Protein AF-A0A9D7IC04-F1 (afdb_monomer)

Radius of gyration: 24.94 Å; Cα contacts (8 Å, |Δi|>4): 519; chains: 1; bounding box: 66×92×75 Å

Foldseek 3Di:
DDDDDDDDDPPPPPPDPDPPDPAAAPVVVQFDAVDAWEKEKEFAVVVQLVCLLDFDWTWIWIWGQDPVRDTDIFIWTWGFDDNPLSVQFPDGKIKTFGPLVVCVVVRHHSPGIKTKAFLRYDDPCSQVLQVLQQVLQVVVVVVDVLEKRKHWYWYWYHYPPNVDDIDIDIIITIDDLVSSCVVVVWAWDDDAQDDPVQADPCQLVSVLVSLLVQQHPQQDRRGRTQWTWTADPVVRHIHTYGHDCSLGLSSVDPPRDPDVVVVDPDHSPGDRPSDPDPVPDPDQPDDPPDDGDDD

pLDDT: mean 85.99, std 18.11, range [34.41, 98.06]

Sequence (295 aa):
MRSCWRPFVIFLACLGPGPVIGQVSLFDFLYRPDSLLEIALQCDWEAWMAVRRTEQEVDGRFFVPDKNGERLGLKAGISVRGKFRRRVCEFPPIRLEFSKKELRSKGFLPLDNMKLVTHCLDDSLSQERMAREFLIYRMYQSLSPYAFRAQFSKVDYLDNDPSKPVLTQSGILLEDDLVLAQRMGLEQADTLNLGPSDFPEDMVDVHALFQYLIGNTDWSLAMSRNMNLLADKGSGRYILVPYDFDFAGFVNASYAIPNPDFKLKSLGQRVYLGGQPLLNRPGPRCSPKSPCLST

Secondary structure (DSSP, 8-state):
--------------------TT---HHHHH--TTSPEEEEEEE-HHHHHHTTTS---EEEEEEEE-TTSSEEEEEEEEEE--TTHHHH-SB--EEEEE-HHHHHHTT--S--EEEEE--BS-STTHHHHHHHHHHHHHHHHHH-SS---EEEEEEEEEESSTTSPPEEEEEEEE--HHHHHHHHT-EEE---S--GGGS-TTHHHHHHHHHHHHT----BTTTTBTEEEEEETTTTEEEEEE---TTSTTT--TT----GGGT-SSTT-----S-TTTTSSPPP---TTS-----

Structure (mmCIF, N/CA/C/O backbone):
data_AF-A0A9D7IC04-F1
#
_entry.id   AF-A0A9D7IC04-F1
#
loop_
_atom_site.group_PDB
_atom_site.id
_atom_site.type_symbol
_atom_site.label_atom_id
_atom_site.label_alt_id
_atom_site.label_comp_id
_atom_site.label_asym_id
_atom_site.label_entity_id
_atom_site.label_seq_id
_atom_site.pdbx_PDB_ins_code
_atom_site.Cartn_x
_atom_site.Cartn_y
_atom_site.Cartn_z
_atom_site.occupancy
_atom_site.B_iso_or_equiv
_atom_site.auth_seq_id
_atom_site.auth_comp_id
_atom_site.auth_asym_id
_atom_site.auth_atom_id
_atom_site.pdbx_PDB_model_num
ATOM 1 N N . MET A 1 1 ? -36.554 -73.792 -5.934 1.00 45.56 1 MET A N 1
ATOM 2 C CA . MET A 1 1 ? -36.616 -72.476 -5.263 1.00 45.56 1 MET A CA 1
ATOM 3 C C . MET A 1 1 ? -35.243 -72.141 -4.695 1.00 45.56 1 MET A C 1
ATOM 5 O O . MET A 1 1 ? -34.865 -72.700 -3.678 1.00 45.56 1 MET A O 1
ATOM 9 N N . ARG A 1 2 ? -34.454 -71.310 -5.382 1.00 38.25 2 ARG A N 1
ATOM 10 C CA . ARG A 1 2 ? -33.222 -70.715 -4.837 1.00 38.25 2 ARG A CA 1
ATOM 11 C C . ARG A 1 2 ? -33.235 -69.242 -5.235 1.00 38.25 2 ARG A C 1
ATOM 13 O O . ARG A 1 2 ? -33.097 -68.926 -6.411 1.00 38.25 2 ARG A O 1
ATOM 20 N N . SER A 1 3 ? -33.531 -68.374 -4.271 1.00 42.38 3 SER A N 1
ATOM 21 C CA . SER A 1 3 ? -33.606 -66.925 -4.452 1.00 42.38 3 SER A CA 1
ATOM 22 C C . SER A 1 3 ? -32.197 -66.343 -4.525 1.00 42.38 3 SER A C 1
ATOM 24 O O . SER A 1 3 ? -31.416 -66.474 -3.584 1.00 42.38 3 SER A O 1
ATOM 26 N N . CYS A 1 4 ? -31.876 -65.701 -5.645 1.00 43.97 4 CYS A N 1
ATOM 27 C CA . CYS A 1 4 ? -30.633 -64.968 -5.835 1.00 43.97 4 CYS A CA 1
ATOM 28 C C . CYS A 1 4 ? -30.782 -63.580 -5.193 1.00 43.97 4 CYS A C 1
ATOM 30 O O . CYS A 1 4 ? -31.486 -62.723 -5.724 1.00 43.97 4 CYS A O 1
ATOM 32 N N . TRP A 1 5 ? -30.158 -63.365 -4.036 1.00 36.62 5 TRP A N 1
ATOM 33 C CA . TRP A 1 5 ? -30.130 -62.070 -3.355 1.00 36.62 5 TRP A CA 1
ATOM 34 C C . TRP A 1 5 ? -28.934 -61.269 -3.888 1.00 36.62 5 TRP A C 1
ATOM 36 O O . TRP A 1 5 ? -27.786 -61.675 -3.715 1.00 36.62 5 TRP A O 1
ATOM 46 N N . ARG A 1 6 ? -29.189 -60.166 -4.601 1.00 42.16 6 ARG A N 1
ATOM 47 C CA . ARG A 1 6 ? -28.154 -59.196 -4.993 1.00 42.16 6 ARG A CA 1
ATOM 48 C C . ARG A 1 6 ? -28.083 -58.109 -3.915 1.00 42.16 6 ARG A C 1
ATOM 50 O O . ARG A 1 6 ? -29.119 -57.501 -3.648 1.00 42.16 6 ARG A O 1
ATOM 57 N N . PRO A 1 7 ? -26.916 -57.830 -3.312 1.00 45.62 7 PRO A N 1
ATOM 58 C CA . PRO A 1 7 ? -26.796 -56.725 -2.375 1.00 45.62 7 PRO A CA 1
ATOM 59 C C . PRO A 1 7 ? -26.839 -55.399 -3.145 1.00 45.62 7 PRO A C 1
ATOM 61 O O . PRO A 1 7 ? -26.094 -55.192 -4.103 1.00 45.62 7 PRO A O 1
ATOM 64 N N . PHE A 1 8 ? -27.738 -54.508 -2.731 1.00 41.69 8 PHE A N 1
ATOM 65 C CA . PHE A 1 8 ? -27.776 -53.117 -3.173 1.00 41.69 8 PHE A CA 1
ATOM 66 C C . PHE A 1 8 ? -26.622 -52.374 -2.489 1.00 41.69 8 PHE A C 1
ATOM 68 O O . PHE A 1 8 ? -26.662 -52.127 -1.285 1.00 41.69 8 PHE A O 1
ATOM 75 N N . VAL A 1 9 ? -25.575 -52.039 -3.241 1.00 45.03 9 VAL A N 1
ATOM 76 C CA . VAL A 1 9 ? -24.527 -51.126 -2.772 1.00 45.03 9 VAL A CA 1
ATOM 77 C C . VAL A 1 9 ? -25.070 -49.707 -2.916 1.00 45.03 9 VAL A C 1
ATOM 79 O O . VAL A 1 9 ? -25.182 -49.188 -4.025 1.00 45.03 9 VAL A O 1
ATOM 82 N N . ILE A 1 10 ? -25.450 -49.088 -1.798 1.00 44.19 10 ILE A N 1
ATOM 83 C CA . ILE A 1 10 ? -25.781 -47.662 -1.750 1.00 44.19 10 ILE A CA 1
ATOM 84 C C . ILE A 1 10 ? -24.459 -46.898 -1.847 1.00 44.19 10 ILE A C 1
ATOM 86 O O . ILE A 1 10 ? -23.702 -46.819 -0.881 1.00 44.19 10 ILE A O 1
ATOM 90 N N . PHE A 1 11 ? -24.168 -46.346 -3.025 1.00 38.22 11 PHE A N 1
ATOM 91 C CA . PHE A 1 11 ? -23.140 -45.320 -3.170 1.00 38.22 11 PHE A CA 1
ATOM 92 C C . PHE A 1 11 ? -23.653 -44.046 -2.495 1.00 38.22 11 PHE A C 1
ATOM 94 O O . PHE A 1 11 ? -24.463 -43.311 -3.059 1.00 38.22 11 PHE A O 1
ATOM 101 N N . LEU A 1 12 ? -23.195 -43.792 -1.269 1.00 39.81 12 LEU A N 1
ATOM 102 C CA . LEU A 1 12 ? -23.301 -42.473 -0.663 1.00 39.81 12 LEU A CA 1
ATOM 103 C C . LEU A 1 12 ? -22.374 -41.551 -1.467 1.00 39.81 12 LEU A C 1
ATOM 105 O O . LEU A 1 12 ? -21.157 -41.556 -1.283 1.00 39.81 12 LEU A O 1
ATOM 109 N N . ALA A 1 13 ? -22.933 -40.815 -2.425 1.00 41.03 13 ALA A N 1
ATOM 110 C CA . ALA A 1 13 ? -22.207 -39.754 -3.100 1.00 41.03 13 ALA A CA 1
ATOM 111 C C . ALA A 1 13 ? -21.901 -38.673 -2.056 1.00 41.03 13 ALA A C 1
ATOM 113 O O . ALA A 1 13 ? -22.771 -37.886 -1.686 1.00 41.03 13 ALA A O 1
ATOM 114 N N . CYS A 1 14 ? -20.667 -38.657 -1.550 1.00 37.75 14 CYS A N 1
ATOM 115 C CA . CYS A 1 14 ? -20.129 -37.505 -0.846 1.00 37.75 14 CYS A CA 1
ATOM 116 C C . CYS A 1 14 ? -20.141 -36.329 -1.827 1.00 37.75 14 CYS A C 1
ATOM 118 O O . CYS A 1 14 ? -19.225 -36.176 -2.635 1.00 37.75 14 CYS A O 1
ATOM 120 N N . LEU A 1 15 ? -21.195 -35.514 -1.771 1.00 45.00 15 LEU A N 1
ATOM 121 C CA . LEU A 1 15 ? -21.209 -34.169 -2.329 1.00 45.00 15 LEU A CA 1
ATOM 122 C C . LEU A 1 15 ? -20.178 -33.354 -1.541 1.00 45.00 15 LEU A C 1
ATOM 124 O O . LEU A 1 15 ? -20.501 -32.680 -0.565 1.00 45.00 15 LEU A O 1
ATOM 128 N N . GLY A 1 16 ? -18.907 -33.476 -1.923 1.00 44.06 16 GLY A N 1
ATOM 129 C CA . GLY A 1 16 ? -17.903 -32.491 -1.549 1.00 44.06 16 GLY A CA 1
ATOM 130 C C . GLY A 1 16 ? -18.365 -31.121 -2.054 1.00 44.06 16 GLY A C 1
ATOM 131 O O . GLY A 1 16 ? -19.039 -31.062 -3.088 1.00 44.06 16 GLY A O 1
ATOM 132 N N . PRO A 1 17 ? -18.058 -30.020 -1.347 1.00 48.94 17 PRO A N 1
ATOM 133 C CA . PRO A 1 17 ? -18.383 -28.695 -1.844 1.00 48.94 17 PRO A CA 1
ATOM 134 C C . PRO A 1 17 ? -17.706 -28.540 -3.205 1.00 48.94 17 PRO A C 1
ATOM 136 O O . PRO A 1 17 ? -16.479 -28.544 -3.305 1.00 48.94 17 PRO A O 1
ATOM 139 N N . GLY A 1 18 ? -18.519 -28.484 -4.261 1.00 39.78 18 GLY A N 1
ATOM 140 C CA . GLY A 1 18 ? -18.035 -28.169 -5.594 1.00 39.78 18 GLY A CA 1
ATOM 1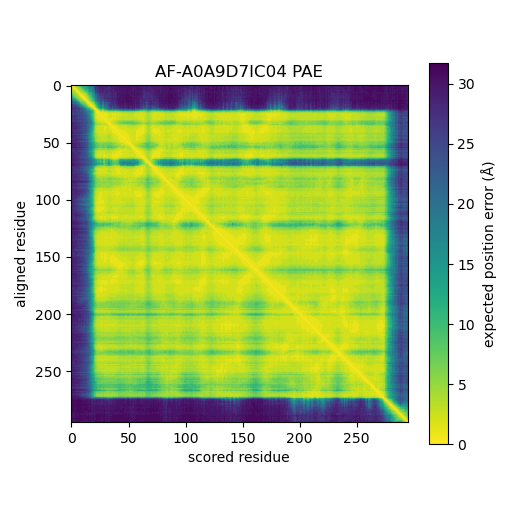41 C C . GLY A 1 18 ? -17.339 -26.804 -5.584 1.00 39.78 18 GLY A C 1
ATOM 142 O O . GLY A 1 18 ? -17.578 -25.993 -4.683 1.00 39.78 18 GLY A O 1
ATOM 143 N N . PRO A 1 19 ? -16.472 -26.524 -6.565 1.00 34.41 19 PRO A N 1
ATOM 144 C CA . PRO A 1 19 ? -15.864 -25.209 -6.690 1.00 34.41 19 PRO A CA 1
ATOM 145 C C . PRO A 1 19 ? -16.976 -24.162 -6.841 1.00 34.41 19 PRO A C 1
ATOM 147 O O . PRO A 1 19 ? -17.775 -24.219 -7.776 1.00 34.41 19 PRO A O 1
ATOM 150 N N . VAL A 1 20 ? -17.053 -23.225 -5.894 1.00 44.31 20 VAL A N 1
ATOM 151 C CA . VAL A 1 20 ? -17.995 -22.105 -5.953 1.00 44.31 20 VAL A CA 1
ATOM 152 C C . VAL A 1 20 ? -17.501 -21.149 -7.034 1.00 44.31 20 VAL A C 1
ATOM 154 O O . VAL A 1 20 ? -16.596 -20.346 -6.816 1.00 44.31 20 VAL A O 1
ATOM 157 N N . ILE A 1 21 ? -18.087 -21.253 -8.222 1.00 43.97 21 ILE A N 1
ATOM 158 C CA . ILE A 1 21 ? -17.976 -20.231 -9.262 1.00 43.97 21 ILE A CA 1
ATOM 159 C C . ILE A 1 21 ? -18.572 -18.936 -8.681 1.00 43.97 21 ILE A C 1
ATOM 161 O O . ILE A 1 21 ? -19.746 -18.914 -8.318 1.00 43.97 21 ILE A O 1
ATOM 165 N N . GLY A 1 22 ? -17.766 -17.873 -8.558 1.00 62.31 22 GLY A N 1
ATOM 166 C CA . GLY A 1 22 ? -18.231 -16.533 -8.162 1.00 62.31 22 GLY A CA 1
ATOM 167 C C . GLY A 1 22 ? -17.919 -16.071 -6.731 1.00 62.31 22 GLY A C 1
ATOM 168 O O . GLY A 1 22 ? -18.455 -15.050 -6.307 1.00 62.31 22 GLY A O 1
ATOM 169 N N . GLN A 1 23 ? -17.070 -16.774 -5.974 1.00 80.94 23 GLN A N 1
ATOM 170 C CA . GLN A 1 23 ? -16.639 -16.300 -4.654 1.00 80.94 23 GLN A CA 1
ATOM 171 C C . GLN A 1 23 ? -15.547 -15.224 -4.778 1.00 80.94 23 GLN A C 1
ATOM 173 O O . GLN A 1 23 ? -14.535 -15.444 -5.438 1.00 80.94 23 GLN A O 1
ATOM 178 N N . VAL A 1 24 ? -15.741 -14.077 -4.125 1.00 92.88 24 VAL A N 1
ATOM 179 C CA . VAL A 1 24 ? -14.821 -12.928 -4.173 1.00 92.88 24 VAL A CA 1
ATOM 180 C C . VAL A 1 24 ? -14.021 -12.789 -2.872 1.00 92.88 24 VAL A C 1
ATOM 182 O O . VAL A 1 24 ? -14.417 -13.317 -1.827 1.00 92.88 24 VAL A O 1
ATOM 185 N N . SER A 1 25 ? -12.878 -12.103 -2.907 1.00 95.56 25 SER A N 1
ATOM 186 C CA . SER A 1 25 ? -12.137 -11.747 -1.691 1.00 95.56 25 SER A CA 1
ATOM 187 C C . SER A 1 25 ? -12.846 -10.635 -0.905 1.00 95.56 25 SER A C 1
ATOM 189 O O . SER A 1 25 ? -13.721 -9.941 -1.425 1.00 95.56 25 SER A O 1
ATOM 191 N N . LEU A 1 26 ? -12.455 -10.427 0.357 1.00 95.31 26 LEU A N 1
ATOM 192 C CA . LEU A 1 26 ? -12.930 -9.270 1.124 1.00 95.31 26 LEU A CA 1
ATOM 193 C C . LEU A 1 26 ? -12.541 -7.949 0.437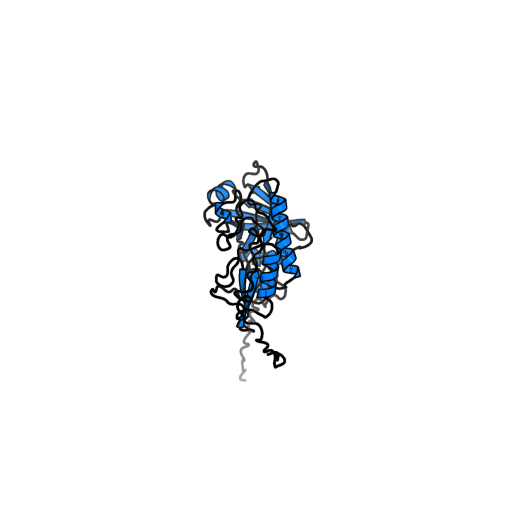 1.00 95.31 26 LEU A C 1
ATOM 195 O O . LEU A 1 26 ? -13.342 -7.022 0.399 1.00 95.31 26 LEU A O 1
ATOM 199 N N . PHE A 1 27 ? -11.345 -7.873 -0.151 1.00 95.94 27 PHE A N 1
ATOM 200 C CA . PHE A 1 27 ? -10.910 -6.679 -0.872 1.00 95.94 27 PHE A CA 1
ATOM 201 C C . PHE A 1 27 ? -11.790 -6.401 -2.101 1.00 95.94 27 PHE A C 1
ATOM 203 O O . PHE A 1 27 ? -12.196 -5.262 -2.311 1.00 95.94 27 PHE A O 1
ATOM 210 N N . ASP A 1 28 ? -12.149 -7.430 -2.876 1.00 95.00 28 ASP A N 1
ATOM 211 C CA . ASP A 1 28 ? -13.057 -7.289 -4.028 1.00 95.00 28 ASP A CA 1
ATOM 212 C C . ASP A 1 28 ? -14.411 -6.695 -3.635 1.00 95.00 28 ASP A C 1
ATOM 214 O O . ASP A 1 28 ? -14.958 -5.870 -4.358 1.00 95.00 28 ASP A O 1
ATOM 218 N N . PHE A 1 29 ? -14.940 -7.096 -2.478 1.00 93.19 29 PHE A N 1
ATOM 219 C CA . PHE A 1 29 ? -16.194 -6.568 -1.943 1.00 93.19 29 PHE A CA 1
ATOM 220 C C . PHE A 1 29 ? -16.100 -5.081 -1.554 1.00 93.19 29 PHE A C 1
ATOM 222 O O . PHE A 1 29 ? -17.086 -4.345 -1.640 1.00 93.19 29 PHE A O 1
ATOM 229 N N . LEU A 1 30 ? -14.919 -4.632 -1.124 1.00 94.06 30 LEU A N 1
ATOM 230 C CA . LEU A 1 30 ? -14.672 -3.263 -0.664 1.00 94.06 30 LEU A CA 1
ATOM 231 C C . LEU A 1 30 ? -14.217 -2.315 -1.774 1.00 94.06 30 LEU A C 1
ATOM 233 O O . LEU A 1 30 ? -14.339 -1.101 -1.618 1.00 94.06 30 LEU A O 1
ATOM 237 N N . TYR A 1 31 ? -13.693 -2.845 -2.876 1.00 95.12 31 TYR A N 1
ATOM 238 C CA . TYR A 1 31 ? -13.136 -2.047 -3.958 1.00 95.12 31 TYR A CA 1
ATOM 239 C C . TYR A 1 31 ? -14.235 -1.315 -4.741 1.00 95.12 31 TYR A C 1
ATOM 241 O O . TYR A 1 31 ? -15.026 -1.911 -5.470 1.00 95.12 31 TYR A O 1
ATOM 249 N N . ARG A 1 32 ? -14.266 0.009 -4.587 1.00 91.81 32 ARG A N 1
ATOM 250 C CA . ARG A 1 32 ? -15.215 0.956 -5.181 1.00 91.81 32 ARG A CA 1
ATOM 251 C C . ARG A 1 32 ? -14.444 2.184 -5.695 1.00 91.81 32 ARG A C 1
ATOM 253 O O . ARG A 1 32 ? -14.448 3.233 -5.044 1.00 91.81 32 ARG A O 1
ATOM 260 N N . PRO A 1 33 ? -13.772 2.066 -6.853 1.00 88.62 33 PRO A N 1
ATOM 261 C CA . PRO A 1 33 ? -12.728 2.996 -7.293 1.00 88.62 33 PRO A CA 1
ATOM 262 C C . PRO A 1 33 ? -13.164 4.456 -7.468 1.00 88.62 33 PRO A C 1
ATOM 264 O O . PRO A 1 33 ? -12.314 5.344 -7.430 1.00 88.62 33 PRO A O 1
ATOM 267 N N . ASP A 1 34 ? -14.463 4.693 -7.650 1.00 90.12 34 ASP A N 1
ATOM 268 C CA . ASP A 1 34 ? -15.039 6.016 -7.913 1.00 90.12 34 ASP A CA 1
ATOM 269 C C . ASP A 1 34 ? -15.767 6.601 -6.688 1.00 90.12 34 ASP A C 1
ATOM 271 O O . ASP A 1 34 ? -16.495 7.586 -6.796 1.00 90.12 34 ASP A O 1
ATOM 275 N N . SER A 1 35 ? -15.589 6.000 -5.507 1.00 91.88 35 SER A N 1
ATOM 276 C CA . SER A 1 35 ? -16.213 6.456 -4.262 1.00 91.88 35 SER A CA 1
ATOM 277 C C . SER A 1 35 ? -15.240 6.422 -3.089 1.00 91.88 35 SER A C 1
ATOM 279 O O . SER A 1 35 ? -14.333 5.592 -3.047 1.00 91.88 35 SER A O 1
ATOM 281 N N . LEU A 1 36 ? -15.456 7.304 -2.115 1.00 93.56 36 LEU A N 1
ATOM 282 C CA . LEU A 1 36 ? -14.763 7.249 -0.833 1.00 93.56 36 LEU A CA 1
ATOM 283 C C . LEU A 1 36 ? -15.288 6.057 -0.026 1.00 93.56 36 LEU A C 1
ATOM 285 O O . LEU A 1 36 ? -16.490 5.956 0.218 1.00 93.56 36 LEU A O 1
ATOM 289 N N . LEU A 1 37 ? -14.391 5.172 0.409 1.00 94.94 37 LEU A N 1
ATOM 290 C CA . LEU A 1 37 ? -14.749 4.090 1.320 1.00 94.94 37 LEU A CA 1
ATOM 291 C C . LEU A 1 37 ? -14.595 4.568 2.768 1.00 94.94 37 LEU A C 1
ATOM 293 O O . LEU A 1 37 ? -13.506 4.952 3.184 1.00 94.94 37 LEU A O 1
ATOM 297 N N . GLU A 1 38 ? -15.665 4.529 3.552 1.00 95.31 38 GLU A N 1
ATOM 298 C CA . GLU A 1 38 ? -15.593 4.807 4.989 1.00 95.31 38 GLU A CA 1
ATOM 299 C C . GLU A 1 38 ? -15.369 3.501 5.752 1.00 95.31 38 GLU A C 1
ATOM 301 O O . GLU A 1 38 ? -16.165 2.573 5.640 1.00 95.31 38 GLU A O 1
ATOM 306 N N . ILE A 1 39 ? -14.283 3.412 6.516 1.00 96.50 39 ILE A N 1
ATOM 307 C CA . ILE A 1 39 ? -13.939 2.244 7.336 1.00 96.50 39 ILE A CA 1
ATOM 308 C C . ILE A 1 39 ? -13.614 2.674 8.762 1.00 96.50 39 ILE A C 1
ATOM 310 O O . ILE A 1 39 ? -13.224 3.817 8.999 1.00 96.50 39 ILE A O 1
ATOM 314 N N . ALA A 1 40 ? -13.724 1.746 9.710 1.00 97.25 40 ALA A N 1
ATOM 315 C CA . ALA A 1 40 ? -13.235 1.969 11.065 1.00 97.25 40 ALA A CA 1
ATOM 316 C C . ALA A 1 40 ? -12.352 0.817 11.547 1.00 97.25 40 ALA A C 1
ATOM 318 O O . ALA A 1 40 ? -12.623 -0.353 11.265 1.00 97.25 40 ALA A O 1
ATOM 319 N N . LEU A 1 41 ? -11.310 1.158 12.298 1.00 97.94 41 LEU A N 1
ATOM 320 C CA . LEU A 1 41 ? -10.436 0.225 12.996 1.00 97.94 41 LEU A CA 1
ATOM 321 C C . LEU A 1 41 ? -10.551 0.478 14.491 1.00 97.94 41 LEU A C 1
ATOM 323 O O . LEU A 1 41 ? -10.397 1.612 14.933 1.00 97.94 41 LEU A O 1
ATOM 327 N N . GLN A 1 42 ? -10.817 -0.573 15.257 1.00 98.00 42 GLN A N 1
ATOM 328 C CA . GLN A 1 42 ? -10.876 -0.508 16.710 1.00 98.00 42 GLN A CA 1
ATOM 329 C C . GLN A 1 42 ? -9.808 -1.397 17.335 1.00 98.00 42 GLN A C 1
ATOM 331 O O . GLN A 1 42 ? -9.801 -2.597 17.064 1.00 98.00 42 GLN A O 1
ATOM 336 N N . CYS A 1 43 ? -8.951 -0.832 18.183 1.00 97.69 43 CYS A N 1
ATOM 337 C CA . CYS A 1 43 ? -8.021 -1.580 19.029 1.00 97.69 43 CYS A CA 1
ATOM 338 C C . CYS A 1 43 ? -7.514 -0.720 20.196 1.00 97.69 43 CYS A C 1
ATOM 340 O O . CYS A 1 43 ? -7.946 0.416 20.390 1.00 97.69 43 CYS A O 1
ATOM 342 N N . ASP A 1 44 ? -6.591 -1.274 20.981 1.00 96.94 44 ASP A N 1
ATOM 343 C CA . ASP A 1 44 ? -5.787 -0.499 21.921 1.00 96.94 44 ASP A CA 1
ATOM 344 C C . ASP A 1 44 ? -4.668 0.223 21.148 1.00 96.94 44 ASP A C 1
ATOM 346 O O . ASP A 1 44 ? -3.620 -0.355 20.836 1.00 96.94 44 ASP A O 1
ATOM 350 N N . TRP A 1 45 ? -4.910 1.489 20.791 1.00 95.75 45 TRP A N 1
ATOM 351 C CA . TRP A 1 45 ? -3.965 2.283 20.000 1.00 95.75 45 TRP A CA 1
ATOM 352 C C . TRP A 1 45 ? -2.702 2.641 20.776 1.00 95.75 45 TRP A C 1
ATOM 354 O O . TRP A 1 45 ? -1.654 2.849 20.165 1.00 95.75 45 TRP A O 1
ATOM 364 N N . GLU A 1 46 ? -2.766 2.682 22.107 1.00 94.94 46 GLU A N 1
ATOM 365 C CA . GLU A 1 46 ? -1.595 2.913 22.948 1.00 94.94 46 GLU A CA 1
ATOM 366 C C . GLU A 1 46 ? -0.663 1.699 22.906 1.00 94.94 46 GLU A C 1
ATOM 368 O O . GLU A 1 46 ? 0.533 1.847 22.636 1.00 94.94 46 GLU A O 1
ATOM 373 N N . ALA A 1 47 ? -1.217 0.491 23.054 1.00 94.88 47 ALA A N 1
ATOM 374 C CA . ALA A 1 47 ? -0.470 -0.752 22.895 1.00 94.88 47 ALA A CA 1
ATOM 375 C C . ALA A 1 47 ? 0.103 -0.899 21.476 1.00 94.88 47 ALA A C 1
ATOM 377 O O . ALA A 1 47 ? 1.280 -1.233 21.316 1.00 94.88 47 ALA A O 1
ATOM 378 N N . TRP A 1 48 ? -0.688 -0.591 20.442 1.00 95.06 48 TRP A N 1
ATOM 379 C CA . TRP A 1 48 ? -0.228 -0.640 19.051 1.00 95.06 48 TRP A CA 1
ATOM 380 C C . TRP A 1 48 ? 0.918 0.350 18.789 1.00 95.06 48 TRP A C 1
ATOM 382 O O . TRP A 1 48 ? 1.940 0.000 18.191 1.00 95.06 48 TRP A O 1
ATOM 392 N N . MET A 1 49 ? 0.814 1.571 19.321 1.00 92.75 49 MET A N 1
ATOM 393 C CA . MET A 1 49 ? 1.878 2.571 19.231 1.00 92.75 49 MET A CA 1
ATOM 394 C C . MET A 1 49 ? 3.130 2.188 20.028 1.00 92.75 49 MET A C 1
ATOM 396 O O . MET A 1 49 ? 4.246 2.507 19.603 1.00 92.75 49 MET A O 1
ATOM 400 N N . ALA A 1 50 ? 2.988 1.473 21.145 1.00 93.69 50 ALA A N 1
ATOM 401 C CA . ALA A 1 50 ? 4.123 0.967 21.915 1.00 93.69 50 ALA A CA 1
ATOM 402 C C . ALA A 1 50 ? 4.939 -0.068 21.119 1.00 93.69 50 ALA A C 1
ATOM 404 O O . ALA A 1 50 ? 6.172 -0.072 21.184 1.00 93.69 50 ALA A O 1
ATOM 405 N N . VAL A 1 51 ? 4.274 -0.884 20.294 1.00 91.06 51 VAL A N 1
ATOM 406 C CA . VAL A 1 51 ? 4.917 -1.887 19.428 1.00 91.06 51 VAL A CA 1
ATOM 407 C C . VAL A 1 51 ? 5.237 -1.366 18.028 1.00 91.06 51 VAL A C 1
ATOM 409 O O . VAL A 1 51 ? 5.673 -2.126 17.166 1.00 91.06 51 VAL A O 1
ATOM 412 N N . ARG A 1 52 ? 5.132 -0.051 17.793 1.00 89.19 52 ARG A N 1
ATOM 413 C CA . ARG A 1 52 ? 5.268 0.549 16.456 1.00 89.19 52 ARG A CA 1
ATOM 414 C C . ARG A 1 52 ? 6.589 0.295 15.738 1.00 89.19 52 ARG A C 1
ATOM 416 O O . ARG A 1 52 ? 6.722 0.708 14.603 1.00 89.19 52 ARG A O 1
ATOM 423 N N . ARG A 1 53 ? 7.603 -0.289 16.386 1.00 87.38 53 ARG A N 1
ATOM 424 C CA . ARG A 1 53 ? 8.911 -0.628 15.789 1.00 87.38 53 ARG A CA 1
ATOM 425 C C . ARG A 1 53 ? 9.134 -2.126 15.591 1.00 87.38 53 ARG A C 1
ATOM 427 O O . ARG A 1 53 ? 10.187 -2.507 15.078 1.00 87.38 53 ARG A O 1
ATOM 434 N N . THR A 1 54 ? 8.164 -2.952 15.960 1.00 87.19 54 THR A N 1
ATOM 435 C CA . THR A 1 54 ? 8.190 -4.405 15.794 1.00 87.19 54 THR A CA 1
ATOM 436 C C . THR A 1 54 ? 7.155 -4.824 14.744 1.00 87.19 54 THR A C 1
ATOM 438 O O . THR A 1 54 ? 6.624 -3.983 14.017 1.00 87.19 54 THR 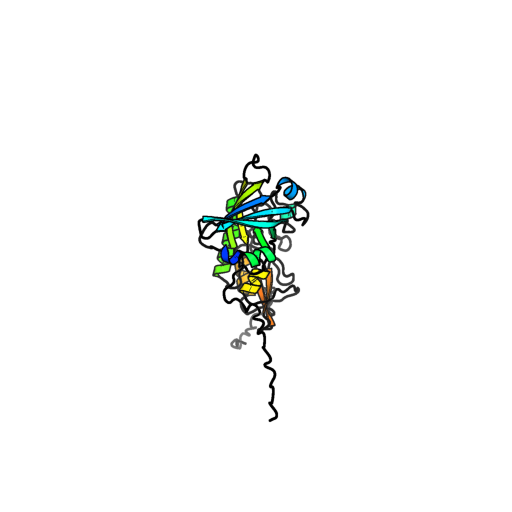A O 1
ATOM 441 N N . GLU A 1 55 ? 6.943 -6.128 14.587 1.00 83.19 55 GLU A N 1
ATOM 442 C CA . GLU A 1 55 ? 5.861 -6.709 13.770 1.00 83.19 55 GLU A CA 1
ATOM 443 C C . GLU A 1 55 ? 4.823 -7.380 14.676 1.00 83.19 55 GLU A C 1
ATOM 445 O O . GLU A 1 55 ? 4.125 -8.299 14.265 1.00 83.19 55 GLU A O 1
ATOM 450 N N . GLN A 1 56 ? 4.768 -6.962 15.944 1.00 91.56 56 GLN A N 1
ATOM 451 C CA . GLN A 1 56 ? 3.825 -7.522 16.893 1.00 91.56 56 GLN A CA 1
ATOM 452 C C . GLN A 1 56 ? 2.405 -7.100 16.519 1.00 91.56 56 GLN A C 1
ATOM 454 O O . GLN A 1 56 ? 2.132 -5.930 16.248 1.00 91.56 56 GLN A O 1
ATOM 459 N N . GLU A 1 57 ? 1.522 -8.087 16.515 1.00 94.50 57 GLU A N 1
ATOM 460 C CA . GLU A 1 57 ? 0.103 -7.927 16.248 1.00 94.50 57 GLU A CA 1
ATOM 461 C C . GLU A 1 57 ? -0.633 -7.480 17.518 1.00 94.50 57 GLU A C 1
ATOM 463 O O . GLU A 1 57 ? -0.323 -7.932 18.626 1.00 94.50 57 GLU A O 1
ATOM 468 N N . VAL A 1 58 ? -1.611 -6.593 17.346 1.00 96.88 58 VAL A N 1
ATOM 469 C CA . VAL A 1 58 ? -2.598 -6.230 18.367 1.00 96.88 58 VAL A CA 1
ATOM 470 C C . VAL A 1 58 ? -3.976 -6.648 17.870 1.00 96.88 58 VAL A C 1
ATOM 472 O O . VAL A 1 58 ? -4.357 -6.324 16.745 1.00 96.88 58 VAL A O 1
ATOM 475 N N . ASP A 1 59 ? -4.729 -7.348 18.717 1.00 97.62 59 ASP A N 1
ATOM 476 C CA . ASP A 1 59 ? -6.102 -7.739 18.411 1.00 97.62 59 ASP A CA 1
ATOM 477 C C . ASP A 1 59 ? -7.010 -6.511 18.281 1.00 97.62 59 ASP A C 1
ATOM 479 O O . ASP A 1 59 ? -7.012 -5.602 19.118 1.00 97.62 59 ASP A O 1
ATOM 483 N N . GLY A 1 60 ? -7.848 -6.520 17.251 1.00 97.38 60 GLY A N 1
ATOM 484 C CA . GLY A 1 60 ? -8.784 -5.448 16.979 1.00 97.38 60 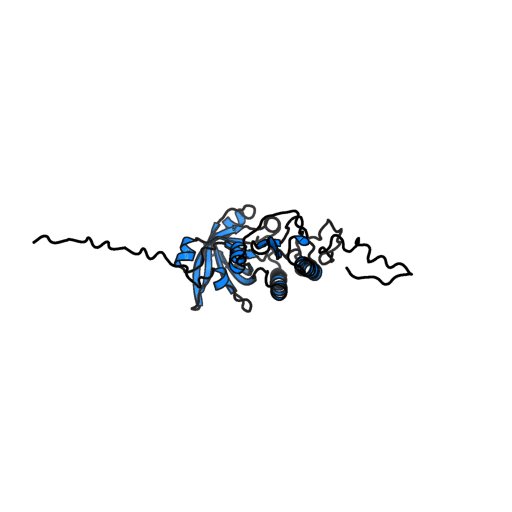GLY A CA 1
ATOM 485 C C . GLY A 1 60 ? -10.001 -5.883 16.177 1.00 97.38 60 GLY A C 1
ATOM 486 O O . GLY A 1 60 ? -10.296 -7.067 15.962 1.00 97.38 60 GLY A O 1
ATOM 487 N N . ARG A 1 61 ? -10.762 -4.881 15.746 1.00 97.50 61 ARG A N 1
ATOM 488 C CA . ARG A 1 61 ? -11.943 -5.047 14.904 1.00 97.50 61 ARG A CA 1
ATOM 489 C C . ARG A 1 61 ? -11.873 -4.108 13.719 1.00 97.50 61 ARG A C 1
ATOM 491 O O . ARG A 1 61 ? -11.585 -2.925 13.865 1.00 97.50 61 ARG A O 1
ATOM 498 N N . PHE A 1 62 ? -12.198 -4.643 12.555 1.00 97.56 62 PHE A N 1
ATOM 499 C CA . PHE A 1 62 ? -12.327 -3.891 11.321 1.00 97.56 62 PHE A CA 1
ATOM 500 C C . PHE A 1 62 ? -13.800 -3.798 10.944 1.00 97.56 62 PHE A C 1
ATOM 502 O O . PHE A 1 62 ? -14.499 -4.813 10.888 1.00 97.56 62 PHE A O 1
ATOM 509 N N . PHE A 1 63 ? -14.271 -2.580 10.708 1.00 95.94 63 PHE A N 1
ATOM 510 C CA . PHE A 1 63 ? -15.650 -2.293 10.349 1.00 95.94 63 PHE A CA 1
ATOM 511 C C . PHE A 1 63 ? -15.715 -1.689 8.956 1.00 95.94 63 PHE A C 1
ATOM 513 O O . PHE A 1 63 ? -15.011 -0.725 8.650 1.00 95.94 63 PHE A O 1
ATOM 520 N N . VAL A 1 64 ? -16.606 -2.238 8.140 1.00 93.25 64 VAL A N 1
ATOM 521 C CA . VAL A 1 64 ? -16.847 -1.799 6.764 1.00 93.25 64 VAL A CA 1
ATOM 522 C C . VAL A 1 64 ? -18.340 -1.650 6.506 1.00 93.25 64 VAL A C 1
ATOM 524 O O . VAL A 1 64 ? -19.130 -2.333 7.164 1.00 93.25 64 VAL A O 1
ATOM 527 N N . PRO A 1 65 ? -18.754 -0.794 5.560 1.00 85.56 65 PRO A N 1
ATOM 528 C CA . PRO A 1 65 ? -20.144 -0.711 5.154 1.00 85.56 65 PRO A CA 1
ATOM 529 C C . PRO A 1 65 ? -20.572 -2.049 4.554 1.00 85.56 65 PRO A C 1
ATOM 531 O O . PRO A 1 65 ? -19.918 -2.592 3.659 1.00 85.56 65 PRO A O 1
ATOM 534 N N . ASP A 1 66 ? -21.680 -2.584 5.045 1.00 74.94 66 ASP A N 1
ATOM 535 C CA . ASP A 1 66 ? -22.355 -3.700 4.416 1.00 74.94 66 ASP A CA 1
ATOM 536 C C . ASP A 1 66 ? -23.244 -3.212 3.254 1.00 74.94 66 ASP A C 1
ATOM 538 O O . ASP A 1 66 ? -23.330 -2.023 2.934 1.00 74.94 66 ASP A O 1
ATOM 542 N N . LYS A 1 67 ? -23.895 -4.154 2.572 1.00 67.56 67 LYS A N 1
ATOM 543 C CA . LYS A 1 67 ? -24.789 -3.879 1.435 1.00 67.56 67 LYS A CA 1
ATOM 544 C C . LYS A 1 67 ? -26.069 -3.108 1.806 1.00 67.56 67 LYS A C 1
ATOM 546 O O . LYS A 1 67 ? -26.725 -2.592 0.908 1.00 67.56 67 LYS A O 1
ATOM 551 N N . ASN A 1 68 ? -26.414 -3.044 3.090 1.00 67.69 68 ASN A N 1
ATOM 552 C CA . ASN A 1 68 ? -27.611 -2.397 3.625 1.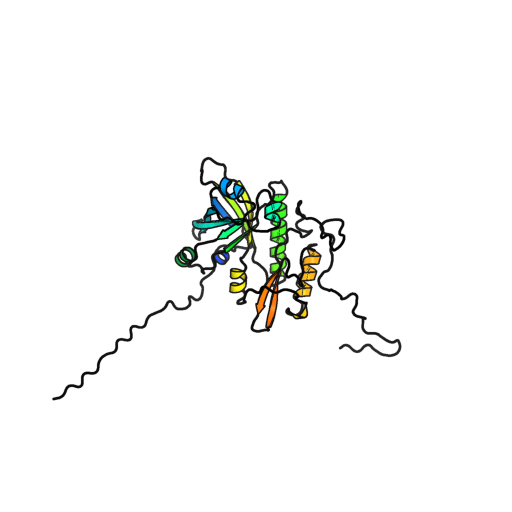00 67.69 68 ASN A CA 1
ATOM 553 C C . ASN A 1 68 ? -27.297 -1.049 4.306 1.00 67.69 68 ASN A C 1
ATOM 555 O O . ASN A 1 68 ? -28.218 -0.371 4.754 1.00 67.69 68 ASN A O 1
ATOM 559 N N . GLY A 1 69 ? -26.021 -0.652 4.379 1.00 62.25 69 GLY A N 1
ATOM 560 C CA . GLY A 1 69 ? -25.571 0.555 5.076 1.00 62.25 69 GLY A CA 1
ATOM 561 C C . GLY A 1 69 ? -25.286 0.357 6.571 1.00 62.25 69 GLY A C 1
ATOM 562 O O . GLY A 1 69 ? -24.953 1.326 7.251 1.00 62.25 69 GLY A O 1
ATOM 563 N N . GLU A 1 70 ? -25.371 -0.871 7.088 1.00 73.75 70 GLU A N 1
ATOM 564 C CA . GLU A 1 70 ? -24.900 -1.223 8.432 1.00 73.75 70 GLU A CA 1
ATOM 565 C C . GLU A 1 70 ? -23.383 -1.490 8.436 1.00 73.75 70 GLU A C 1
ATOM 567 O O . GLU A 1 70 ? -22.731 -1.546 7.393 1.00 73.75 70 GLU A O 1
ATOM 572 N N . ARG A 1 71 ? -22.776 -1.647 9.621 1.00 84.88 71 ARG A N 1
ATOM 573 C CA . ARG A 1 71 ? -21.337 -1.939 9.757 1.00 84.88 71 ARG A CA 1
ATOM 574 C C . ARG A 1 71 ? -21.095 -3.445 9.889 1.00 84.88 71 ARG A C 1
ATOM 576 O O . ARG A 1 71 ? -21.335 -4.030 10.945 1.00 84.88 71 ARG A O 1
ATOM 583 N N . LEU A 1 72 ? -20.525 -4.067 8.858 1.00 89.69 72 LEU A N 1
ATOM 584 C CA . LEU A 1 72 ? -19.961 -5.413 8.950 1.00 89.69 72 LEU A CA 1
ATOM 585 C C . LEU A 1 72 ? -18.683 -5.366 9.795 1.00 89.69 72 LEU A C 1
ATOM 587 O O . LEU A 1 72 ? -17.668 -4.826 9.364 1.00 89.69 72 LEU A O 1
ATOM 591 N N . GLY A 1 73 ? -18.732 -5.957 10.989 1.00 93.19 73 GLY A N 1
ATOM 592 C CA . GLY A 1 73 ? -17.563 -6.145 11.848 1.00 93.19 73 GLY A CA 1
ATOM 593 C C . GLY A 1 73 ? -16.849 -7.473 11.582 1.00 93.19 73 GLY A C 1
ATOM 594 O O . GLY A 1 73 ? -17.492 -8.529 11.521 1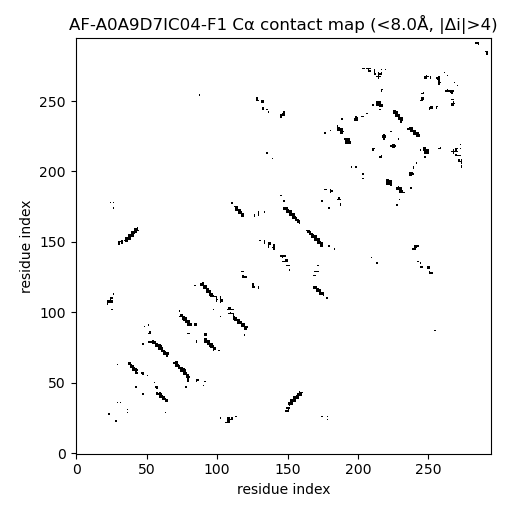.00 93.19 73 GLY A O 1
ATOM 595 N N . LEU A 1 74 ? -15.525 -7.409 11.479 1.00 95.56 74 LEU A N 1
ATOM 596 C CA . LEU A 1 74 ? -14.593 -8.533 11.369 1.00 95.56 74 LEU A CA 1
ATOM 597 C C . LEU A 1 74 ? -13.583 -8.455 12.512 1.00 95.56 74 LEU A C 1
ATOM 599 O O . LEU A 1 74 ? -13.154 -7.355 12.872 1.00 95.56 74 LEU A O 1
ATOM 603 N N . LYS A 1 75 ? -13.180 -9.597 13.074 1.00 97.25 75 LYS A N 1
ATOM 604 C CA . LYS A 1 75 ? -11.981 -9.617 13.920 1.00 97.25 75 LYS A CA 1
ATOM 605 C C . LYS A 1 75 ? -10.757 -9.442 13.030 1.00 97.25 75 LYS A C 1
ATOM 607 O O . LYS A 1 75 ? -10.690 -10.060 11.966 1.00 97.25 75 LYS A O 1
ATOM 612 N N . ALA A 1 76 ? -9.822 -8.611 13.465 1.00 97.56 76 ALA A N 1
ATOM 613 C CA . ALA A 1 76 ? -8.601 -8.344 12.729 1.00 97.56 76 ALA A CA 1
ATOM 614 C C . ALA A 1 76 ? -7.407 -8.323 13.681 1.00 97.56 76 ALA A C 1
ATOM 616 O O . ALA A 1 76 ? -7.456 -7.642 14.703 1.00 97.56 76 ALA A O 1
ATOM 617 N N . GLY A 1 77 ? -6.349 -9.032 13.312 1.00 98.00 77 GLY A N 1
ATOM 618 C CA . GLY A 1 77 ? -5.000 -8.691 13.724 1.00 98.00 77 GLY A CA 1
ATOM 619 C C . GLY A 1 77 ? -4.608 -7.366 13.080 1.00 98.00 77 GLY A C 1
ATOM 620 O O . GLY A 1 77 ? -4.959 -7.096 11.925 1.00 98.00 77 GLY A O 1
ATOM 621 N N . ILE A 1 78 ? -3.975 -6.497 13.860 1.00 97.69 78 ILE A N 1
ATOM 622 C CA . ILE A 1 78 ? -3.485 -5.201 13.402 1.00 97.69 78 ILE A CA 1
ATOM 623 C C . ILE A 1 78 ? -1.998 -5.149 13.721 1.00 97.69 78 ILE A C 1
ATOM 625 O O . ILE A 1 78 ? -1.599 -4.983 14.876 1.00 97.69 78 ILE A O 1
ATOM 629 N N . SER A 1 79 ? -1.172 -5.263 12.688 1.00 96.12 79 SER A N 1
ATOM 630 C CA . SER A 1 79 ? 0.282 -5.217 12.809 1.00 96.12 79 SER A CA 1
ATOM 631 C C . SER A 1 79 ? 0.871 -4.031 12.042 1.00 96.12 79 SER A C 1
ATOM 633 O O . SER A 1 79 ? 0.258 -3.454 11.134 1.00 96.12 79 SER A O 1
ATOM 635 N N . VAL A 1 80 ? 2.074 -3.609 12.432 1.00 94.50 80 VAL A N 1
ATOM 636 C CA . VAL A 1 80 ? 2.802 -2.558 11.714 1.00 94.50 80 VAL A CA 1
ATOM 637 C C . VAL A 1 80 ? 3.532 -3.145 10.514 1.00 94.50 80 VAL A C 1
ATOM 639 O O . VAL A 1 80 ? 4.250 -4.135 10.639 1.00 94.50 80 VAL A O 1
ATOM 642 N N . ARG A 1 81 ? 3.433 -2.483 9.355 1.00 92.81 81 ARG A N 1
ATOM 643 C CA . ARG A 1 81 ? 4.169 -2.859 8.137 1.00 92.81 81 ARG A CA 1
ATOM 644 C C . ARG A 1 81 ? 5.173 -1.798 7.687 1.00 92.81 81 ARG A C 1
ATOM 646 O O . ARG A 1 81 ? 5.131 -0.639 8.086 1.00 92.81 81 ARG A O 1
ATOM 653 N N . GLY A 1 82 ? 6.059 -2.212 6.782 1.00 86.81 82 GLY A N 1
ATOM 654 C CA . GLY A 1 82 ? 7.015 -1.344 6.090 1.00 86.81 82 GLY A CA 1
ATOM 655 C C . GLY A 1 82 ? 8.285 -1.070 6.898 1.00 86.81 82 GLY A C 1
ATOM 656 O O . GLY A 1 82 ? 8.243 -0.566 8.010 1.00 86.81 82 GLY A O 1
ATOM 657 N N . LYS A 1 83 ? 9.460 -1.351 6.326 1.00 86.12 83 LYS A N 1
ATOM 658 C CA . LYS A 1 83 ? 10.744 -1.204 7.042 1.00 86.12 83 LYS A CA 1
ATOM 659 C C . LYS A 1 83 ? 11.135 0.260 7.276 1.00 86.12 83 LYS A C 1
ATOM 661 O O . LYS A 1 83 ? 11.641 0.608 8.343 1.00 86.12 83 LYS A O 1
ATOM 666 N N . PHE A 1 84 ? 10.939 1.115 6.270 1.00 88.25 84 PHE A N 1
ATOM 667 C CA . PHE A 1 84 ? 11.330 2.524 6.331 1.00 88.25 84 PHE A CA 1
ATOM 668 C C . PHE A 1 84 ? 10.323 3.355 7.133 1.00 88.25 84 PHE A C 1
ATOM 670 O O . PHE A 1 84 ? 10.687 3.897 8.177 1.00 88.25 84 PHE A O 1
ATOM 677 N N . ARG A 1 85 ? 9.052 3.360 6.706 1.00 87.25 85 ARG A N 1
ATOM 678 C CA . ARG A 1 85 ? 7.950 4.110 7.333 1.00 87.25 85 ARG A CA 1
ATOM 679 C C . ARG A 1 85 ? 7.776 3.804 8.823 1.00 87.25 85 ARG A C 1
ATOM 681 O O . ARG A 1 85 ? 7.567 4.719 9.604 1.00 87.25 85 ARG A O 1
ATOM 688 N N . ARG A 1 86 ? 8.020 2.567 9.263 1.00 87.31 86 ARG A N 1
ATOM 689 C CA . ARG A 1 86 ? 8.026 2.193 10.688 1.00 87.31 86 ARG A CA 1
ATOM 690 C C . ARG A 1 86 ? 9.012 2.984 11.563 1.00 87.31 86 ARG A C 1
ATOM 692 O O . ARG A 1 86 ? 8.833 3.100 12.773 1.00 87.31 86 ARG A O 1
ATOM 699 N N . ARG A 1 87 ? 10.095 3.494 10.975 1.00 86.94 87 ARG A N 1
ATOM 700 C CA . ARG A 1 87 ? 11.130 4.251 11.696 1.00 86.94 87 ARG A CA 1
ATOM 701 C C . ARG A 1 87 ? 10.914 5.759 11.642 1.00 86.94 87 ARG A C 1
ATOM 703 O O . ARG A 1 87 ? 11.350 6.429 12.573 1.00 86.94 87 ARG A O 1
ATOM 710 N N . VAL A 1 88 ? 10.291 6.262 10.575 1.00 89.44 88 VAL A N 1
ATOM 711 C CA . VAL A 1 88 ? 10.187 7.703 10.288 1.00 89.44 88 VAL A CA 1
ATOM 712 C C . VAL A 1 88 ? 8.786 8.281 10.483 1.00 89.44 88 VAL A C 1
ATOM 714 O O . VAL A 1 88 ? 8.673 9.474 10.728 1.00 89.44 88 VAL A O 1
ATOM 717 N N . CYS A 1 89 ? 7.736 7.464 10.372 1.00 90.75 89 CYS A N 1
ATOM 718 C CA . CYS A 1 89 ? 6.360 7.915 10.538 1.00 90.75 89 CYS A CA 1
ATOM 719 C C . CYS A 1 89 ? 5.989 8.022 12.017 1.00 90.75 89 CYS A C 1
ATOM 721 O O . CYS A 1 89 ? 6.381 7.188 12.837 1.00 90.75 89 CYS A O 1
ATOM 723 N N . GLU A 1 90 ? 5.157 9.009 12.324 1.00 91.88 90 GLU A N 1
ATOM 724 C CA . GLU A 1 90 ? 4.444 9.114 13.593 1.00 91.88 90 GLU A CA 1
ATOM 725 C C . GLU A 1 90 ? 3.368 8.031 13.680 1.00 91.88 90 GLU A C 1
ATOM 727 O O . GLU A 1 90 ? 3.273 7.361 14.705 1.00 91.88 90 GLU A O 1
ATOM 732 N N . PHE A 1 91 ? 2.651 7.792 12.577 1.00 93.62 91 PHE A N 1
ATOM 733 C CA . PHE A 1 91 ? 1.640 6.746 12.448 1.00 93.62 91 PHE A CA 1
ATOM 734 C C . PHE A 1 91 ? 1.997 5.796 11.294 1.00 93.62 91 PHE A C 1
ATOM 736 O O . PHE A 1 91 ? 1.748 6.111 10.127 1.00 93.62 91 PHE A O 1
ATOM 743 N N . PRO A 1 92 ? 2.630 4.642 11.561 1.00 93.75 92 PRO A N 1
ATOM 744 C CA . PRO A 1 92 ? 3.121 3.774 10.499 1.00 93.75 92 PRO A CA 1
ATOM 745 C C . PRO A 1 92 ? 1.976 3.060 9.754 1.00 93.75 92 PRO A C 1
ATOM 747 O O . PRO A 1 92 ? 0.842 3.024 10.235 1.00 93.75 92 PRO A O 1
ATOM 750 N N . PRO A 1 93 ? 2.231 2.514 8.552 1.00 95.19 93 PRO A N 1
ATOM 751 C CA . PRO A 1 93 ? 1.206 1.801 7.806 1.00 95.19 93 PRO A CA 1
ATOM 752 C C . PRO A 1 93 ? 0.829 0.487 8.492 1.00 95.19 93 PRO A C 1
ATOM 754 O O . PRO A 1 93 ? 1.653 -0.155 9.148 1.00 95.19 93 PRO A O 1
ATOM 757 N N . ILE A 1 94 ? -0.419 0.075 8.288 1.00 97.38 94 ILE A N 1
ATOM 758 C CA . ILE A 1 94 ? -1.041 -1.070 8.956 1.00 97.38 94 ILE A CA 1
ATOM 759 C C . ILE A 1 94 ? -1.137 -2.250 7.988 1.00 97.38 94 ILE A C 1
ATOM 761 O O . ILE A 1 94 ? -1.423 -2.085 6.796 1.00 97.38 94 ILE A O 1
ATOM 765 N N . ARG A 1 95 ? -0.898 -3.454 8.498 1.00 97.31 95 ARG A N 1
ATOM 766 C CA . ARG A 1 95 ? -1.352 -4.701 7.888 1.00 97.31 95 ARG A CA 1
ATOM 767 C C . ARG A 1 95 ? -2.523 -5.226 8.718 1.00 97.31 95 ARG A C 1
ATOM 769 O O . ARG A 1 95 ? -2.501 -5.134 9.941 1.00 97.31 95 ARG A O 1
ATOM 776 N N . LEU A 1 96 ? -3.568 -5.658 8.020 1.00 97.81 96 LEU A N 1
ATOM 777 C CA . LEU A 1 96 ? -4.769 -6.238 8.608 1.00 97.81 96 LEU A CA 1
ATOM 778 C C . LEU A 1 96 ? -4.774 -7.731 8.311 1.00 97.81 96 LEU A C 1
ATOM 780 O O . LEU A 1 96 ? -4.761 -8.110 7.136 1.00 97.81 96 LEU A O 1
ATOM 784 N N . GLU A 1 97 ? -4.824 -8.548 9.357 1.00 97.56 97 GLU A N 1
ATOM 785 C CA . GLU A 1 97 ? -4.888 -10.004 9.271 1.00 97.56 97 GLU A CA 1
ATOM 786 C C . GLU A 1 97 ? -6.258 -10.521 9.737 1.00 97.56 97 GLU A C 1
ATOM 788 O O . GLU A 1 97 ? -6.713 -10.235 10.839 1.00 97.56 97 GLU A O 1
ATOM 793 N N . PHE A 1 98 ? -6.949 -11.311 8.916 1.00 97.38 98 PHE A N 1
ATOM 794 C CA . PHE A 1 98 ? -8.297 -11.811 9.204 1.00 97.38 98 PHE A CA 1
ATOM 795 C C . PHE A 1 98 ? -8.305 -13.319 9.452 1.00 97.38 98 PHE A C 1
ATOM 797 O O . PHE A 1 98 ? -7.537 -14.091 8.886 1.00 97.38 98 PHE A O 1
ATOM 804 N N . SER A 1 99 ? -9.263 -13.816 10.233 1.00 96.69 99 SER A N 1
ATOM 805 C CA . SER A 1 99 ? -9.427 -15.266 10.339 1.00 96.69 99 SER A CA 1
ATOM 806 C C . SER A 1 99 ? -9.945 -15.852 9.020 1.00 96.69 99 SER A C 1
ATOM 808 O O . SER A 1 99 ? -11.083 -15.597 8.623 1.00 96.69 99 SER A O 1
ATOM 810 N N . LYS A 1 100 ? -9.181 -16.757 8.390 1.00 96.81 100 LYS A N 1
ATOM 811 C CA . LYS A 1 100 ? -9.648 -17.534 7.218 1.00 96.81 100 LYS A CA 1
ATOM 812 C C . LYS A 1 100 ? -10.974 -18.259 7.476 1.00 96.81 100 LYS A C 1
ATOM 814 O O . LYS A 1 100 ? -11.768 -18.445 6.555 1.00 96.81 100 LYS A O 1
ATOM 819 N N . LYS A 1 101 ? -11.223 -18.694 8.718 1.00 96.81 101 LYS A N 1
ATOM 820 C CA . LYS A 1 101 ? -12.486 -19.335 9.119 1.00 96.81 101 LYS A CA 1
ATOM 821 C C . LYS A 1 101 ? -13.640 -18.331 9.108 1.00 96.81 101 LYS A C 1
ATOM 823 O O . LYS A 1 101 ? -14.701 -18.648 8.577 1.00 96.81 101 LYS A O 1
ATOM 828 N N . GLU A 1 102 ? -13.428 -17.139 9.667 1.00 95.75 102 GLU A N 1
ATOM 829 C CA . GLU A 1 102 ? -14.430 -16.070 9.662 1.00 95.75 102 GLU A CA 1
ATOM 830 C C . GLU A 1 102 ? -14.736 -15.608 8.233 1.00 95.75 102 GLU A C 1
ATOM 832 O O . GLU A 1 102 ? -15.907 -15.544 7.860 1.00 95.75 102 GLU A O 1
ATOM 837 N N . LEU A 1 103 ? -13.707 -15.398 7.403 1.00 95.75 103 LEU A N 1
ATOM 838 C CA . LEU A 1 103 ? -13.867 -15.036 5.991 1.00 95.75 103 LEU A CA 1
ATOM 839 C C . LEU A 1 103 ? -14.747 -16.037 5.237 1.00 95.75 103 LEU A C 1
ATOM 841 O O . LEU A 1 103 ? -15.746 -15.643 4.636 1.00 95.75 103 LEU A O 1
ATOM 845 N N . ARG A 1 104 ? -14.451 -17.338 5.355 1.00 95.62 104 ARG A N 1
ATOM 846 C CA . ARG A 1 104 ? -15.272 -18.398 4.746 1.00 95.62 104 ARG A CA 1
ATOM 847 C C . ARG A 1 104 ? -16.712 -18.380 5.251 1.00 95.62 104 ARG A C 1
ATOM 849 O O . ARG A 1 104 ? -17.628 -18.525 4.451 1.00 95.62 104 ARG A O 1
ATOM 856 N N . SER A 1 105 ? -16.919 -18.178 6.556 1.00 94.00 105 SER A N 1
ATOM 857 C CA . SER A 1 105 ? -18.266 -18.118 7.148 1.00 94.00 105 SER A CA 1
ATOM 858 C C . SER A 1 105 ? -19.101 -16.944 6.628 1.00 94.00 105 SER A C 1
ATOM 860 O O . SER A 1 105 ? -20.322 -17.039 6.567 1.00 94.00 105 SER A O 1
ATOM 862 N N . LYS A 1 106 ? -18.438 -15.859 6.210 1.00 91.25 106 LYS A N 1
ATOM 863 C CA . LYS A 1 106 ? -19.056 -14.675 5.600 1.00 91.25 106 LYS A CA 1
ATOM 864 C C . LYS A 1 106 ? -19.125 -14.758 4.069 1.00 91.25 106 LYS A C 1
ATOM 866 O O . LYS A 1 106 ? -19.575 -13.813 3.433 1.00 91.25 106 LYS A O 1
ATOM 871 N N . GLY A 1 107 ? -18.708 -15.880 3.478 1.00 93.06 107 GLY A N 1
ATOM 872 C CA . GLY A 1 107 ? -18.770 -16.108 2.037 1.00 93.06 107 GLY A CA 1
ATOM 873 C C . GLY A 1 107 ? -17.601 -15.523 1.243 1.00 93.06 107 GLY A C 1
ATOM 874 O O . GLY A 1 107 ? -17.666 -15.524 0.021 1.00 93.06 107 GLY A O 1
ATOM 875 N N . PHE A 1 108 ? -16.508 -15.097 1.879 1.00 95.19 108 PHE A N 1
ATOM 876 C CA . PHE A 1 108 ? -15.316 -14.597 1.183 1.00 95.19 108 PHE A CA 1
ATOM 877 C C . PHE A 1 108 ? -14.264 -15.686 0.950 1.00 95.19 108 PHE A C 1
ATOM 879 O O . PHE A 1 108 ? -14.173 -16.662 1.705 1.00 95.19 108 PHE A O 1
ATOM 886 N N . LEU A 1 109 ? -13.427 -15.485 -0.071 1.00 96.50 109 LEU A N 1
ATOM 887 C CA . LEU A 1 109 ? -12.201 -16.265 -0.247 1.00 96.50 109 LEU A CA 1
ATOM 888 C C . LEU A 1 109 ? -11.320 -16.164 1.015 1.00 96.50 109 LEU A C 1
ATOM 890 O O . LEU A 1 109 ? -11.276 -15.107 1.647 1.00 96.50 109 LEU A O 1
ATOM 894 N N . PRO A 1 110 ? -10.572 -17.223 1.386 1.00 96.81 110 PRO A N 1
ATOM 895 C CA . PRO A 1 110 ? -9.693 -17.231 2.559 1.00 96.81 110 PRO A CA 1
ATOM 896 C C . PRO A 1 110 ? -8.368 -16.482 2.307 1.00 96.81 110 PRO A C 1
ATOM 898 O O . PRO A 1 110 ? -7.300 -16.969 2.682 1.00 96.81 110 PRO A O 1
ATOM 901 N N . LEU A 1 111 ? -8.454 -15.330 1.638 1.00 96.81 111 LEU A N 1
ATOM 902 C CA . LEU A 1 111 ? -7.380 -14.370 1.409 1.00 96.81 111 LEU A CA 1
ATOM 903 C C . LEU A 1 111 ? -7.466 -13.338 2.530 1.00 96.81 111 LEU A C 1
ATOM 905 O O . LEU A 1 111 ? -8.355 -12.492 2.558 1.00 96.81 111 LEU A O 1
ATOM 909 N N . ASP A 1 112 ? -6.596 -13.510 3.510 1.00 96.06 112 ASP A N 1
ATOM 910 C CA . ASP A 1 112 ? -6.746 -13.012 4.872 1.00 96.06 112 ASP A CA 1
ATOM 911 C C . ASP A 1 112 ? -5.943 -11.760 5.188 1.00 96.06 112 ASP A C 1
ATOM 913 O O . ASP A 1 112 ? -5.882 -11.357 6.340 1.00 96.06 112 ASP A O 1
ATOM 917 N N . ASN A 1 113 ? -5.341 -11.138 4.185 1.00 96.44 113 ASN A N 1
ATOM 918 C CA . ASN A 1 113 ? -4.480 -9.988 4.379 1.00 96.44 113 ASN A CA 1
ATOM 919 C C . ASN A 1 113 ? -4.996 -8.792 3.587 1.00 96.44 113 ASN A C 1
ATOM 921 O O . ASN A 1 113 ? -5.447 -8.934 2.451 1.00 96.44 113 ASN A O 1
ATOM 925 N N . MET A 1 114 ? -4.895 -7.605 4.182 1.00 95.62 114 MET A N 1
ATOM 926 C CA . MET A 1 114 ? -5.026 -6.330 3.478 1.00 95.62 114 MET A CA 1
ATOM 927 C C . MET A 1 114 ? -3.99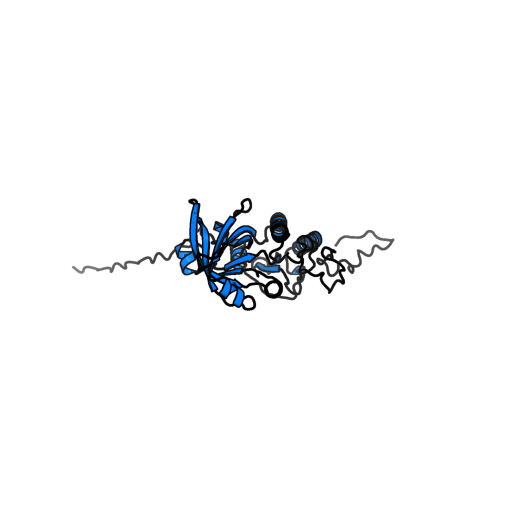1 -5.333 3.989 1.00 95.62 114 MET A C 1
ATOM 929 O O . MET A 1 114 ? -3.571 -5.375 5.147 1.00 95.62 114 MET A O 1
ATOM 933 N N . LYS A 1 115 ? -3.577 -4.415 3.117 1.00 97.19 115 LYS A N 1
ATOM 934 C CA . LYS A 1 115 ?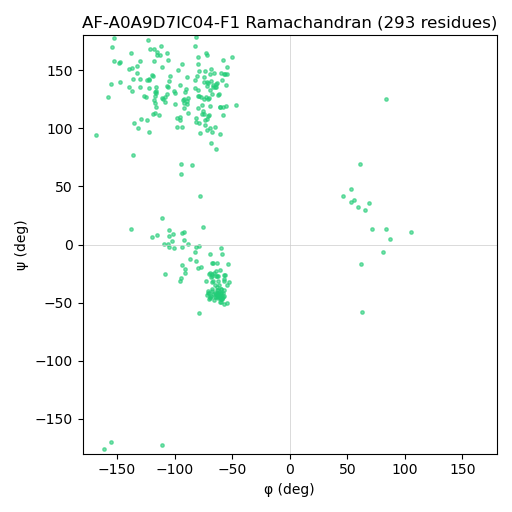 -2.595 -3.378 3.437 1.00 97.19 115 LYS A CA 1
ATOM 935 C C . LYS A 1 115 ? -3.324 -2.045 3.559 1.00 97.19 115 LYS A C 1
ATOM 937 O O . LYS A 1 115 ? -4.063 -1.668 2.658 1.00 97.19 115 LYS A O 1
ATOM 942 N N . LEU A 1 116 ? -3.093 -1.312 4.641 1.00 97.69 116 LEU A N 1
ATOM 943 C CA . LEU A 1 116 ? -3.586 0.051 4.807 1.00 97.69 116 LEU A CA 1
ATOM 944 C C . LEU A 1 116 ? -2.396 1.011 4.841 1.00 97.69 116 LEU A C 1
ATOM 946 O O . LEU A 1 116 ? -1.583 1.006 5.768 1.00 97.69 116 LEU A O 1
ATOM 950 N N . VAL A 1 117 ? -2.275 1.826 3.796 1.00 96.25 117 VAL A N 1
ATOM 951 C CA . VAL A 1 117 ? -1.354 2.964 3.778 1.00 96.25 117 VAL A CA 1
ATOM 952 C C . VAL A 1 117 ? -1.980 4.086 4.598 1.00 96.25 117 VAL A C 1
ATOM 954 O O . VAL A 1 117 ? -3.133 4.455 4.376 1.00 96.25 117 VAL A O 1
ATOM 957 N N . THR A 1 118 ? -1.224 4.598 5.564 1.00 95.00 118 THR A N 1
ATOM 958 C CA . THR A 1 118 ? -1.680 5.571 6.560 1.00 95.00 118 THR A CA 1
ATOM 959 C C . THR A 1 118 ? -0.996 6.918 6.352 1.00 95.00 118 THR A C 1
ATOM 961 O O . THR A 1 118 ? 0.030 7.018 5.679 1.00 95.00 118 THR A O 1
ATOM 964 N N . HIS A 1 119 ? -1.573 7.957 6.949 1.00 91.12 119 HIS A N 1
ATOM 965 C CA . HIS A 1 119 ? -1.164 9.359 6.847 1.00 91.12 119 HIS A CA 1
ATOM 966 C C . HIS A 1 119 ? 0.322 9.628 7.188 1.00 91.12 119 HIS A C 1
ATOM 968 O O . HIS A 1 119 ? 0.868 10.635 6.751 1.00 91.12 119 HIS A O 1
ATOM 974 N N . CYS A 1 120 ? 1.018 8.696 7.855 1.00 90.06 120 CYS A N 1
ATOM 975 C CA . CYS A 1 120 ? 2.430 8.753 8.255 1.00 90.06 120 CYS A CA 1
ATOM 976 C C . CYS A 1 120 ? 2.772 9.886 9.235 1.00 90.06 120 CYS A C 1
ATOM 978 O O . CYS A 1 120 ? 3.274 9.601 10.318 1.00 90.06 120 CYS A O 1
ATOM 980 N N . LEU A 1 121 ? 2.512 11.137 8.864 1.00 88.44 121 LEU A N 1
ATOM 981 C CA . LEU A 1 121 ? 2.677 12.346 9.667 1.00 88.44 121 LEU A CA 1
ATOM 982 C C . LEU A 1 121 ? 1.321 13.030 9.831 1.00 88.44 121 LEU A C 1
ATOM 984 O O . LEU A 1 121 ? 0.526 13.036 8.884 1.00 88.44 121 LEU A O 1
ATOM 988 N N . ASP A 1 122 ? 1.079 13.634 10.990 1.00 84.44 122 ASP A N 1
ATOM 989 C CA . ASP A 1 122 ? -0.130 14.425 11.241 1.00 84.44 122 ASP A CA 1
ATOM 990 C C . ASP A 1 122 ? 0.132 15.919 10.974 1.00 84.44 122 ASP A C 1
ATOM 992 O O . ASP A 1 122 ? 0.239 16.744 11.880 1.00 84.44 122 ASP A O 1
ATOM 996 N N . ASP A 1 123 ? 0.315 16.264 9.693 1.00 85.31 123 ASP A N 1
ATOM 997 C CA . ASP A 1 123 ? 0.497 17.644 9.233 1.00 85.31 123 ASP A CA 1
ATOM 998 C C . ASP A 1 123 ? -0.565 18.067 8.204 1.00 85.31 123 ASP A C 1
ATOM 1000 O O . ASP A 1 123 ? -1.306 17.250 7.649 1.00 85.31 123 ASP A O 1
ATOM 1004 N N . SER A 1 124 ? -0.634 19.370 7.918 1.00 86.19 124 SER A N 1
ATOM 1005 C CA . SER A 1 124 ? -1.635 19.944 7.007 1.00 86.19 124 SER A CA 1
ATOM 1006 C C . SER A 1 124 ? -1.539 19.441 5.560 1.00 86.19 124 SER A C 1
ATOM 1008 O O . SER A 1 124 ? -2.491 19.605 4.800 1.00 86.19 124 SER A O 1
ATOM 1010 N N . LEU A 1 125 ? -0.420 18.824 5.170 1.00 89.69 125 LEU A N 1
ATOM 1011 C CA . LEU A 1 125 ? -0.183 18.291 3.826 1.00 89.69 125 LEU A CA 1
ATOM 1012 C C . LEU A 1 125 ? -0.396 16.777 3.750 1.00 89.69 125 LEU A C 1
ATOM 1014 O O . LEU A 1 125 ? -0.289 16.190 2.672 1.00 89.69 125 LEU A O 1
ATOM 1018 N N . SER A 1 126 ? -0.695 16.125 4.870 1.00 87.88 126 SER A N 1
ATOM 1019 C CA . SER A 1 126 ? -0.798 14.674 4.954 1.00 87.88 126 SER A CA 1
ATOM 1020 C C . SER A 1 126 ? -1.884 14.103 4.037 1.00 87.88 126 SER A C 1
ATOM 1022 O O . SER A 1 126 ? -1.630 13.190 3.246 1.00 87.88 126 SER A O 1
ATOM 1024 N N . GLN A 1 127 ? -3.070 14.720 4.039 1.00 90.44 127 GLN A N 1
ATOM 1025 C CA . GLN A 1 127 ? -4.170 14.339 3.147 1.00 90.44 127 GLN A CA 1
ATOM 1026 C C . GLN A 1 127 ? -3.817 14.548 1.670 1.00 90.44 127 GLN A C 1
ATOM 1028 O O . GLN A 1 127 ? -4.138 13.706 0.831 1.00 90.44 127 GLN A O 1
ATOM 1033 N N . GLU A 1 128 ? -3.117 15.637 1.347 1.00 93.69 128 GLU A N 1
ATOM 1034 C CA . GLU A 1 128 ? -2.688 15.923 -0.020 1.00 93.69 128 GLU A CA 1
ATOM 1035 C C . GLU A 1 128 ? -1.679 14.880 -0.517 1.00 93.69 128 GLU A C 1
ATOM 1037 O O . GLU A 1 128 ? -1.825 14.351 -1.619 1.00 93.69 128 GLU A O 1
ATOM 1042 N N . ARG A 1 129 ? -0.680 14.528 0.302 1.00 94.00 129 ARG A N 1
ATOM 1043 C CA . ARG A 1 129 ? 0.297 13.475 -0.027 1.00 94.00 129 ARG A CA 1
ATOM 1044 C C . ARG A 1 129 ? -0.380 12.121 -0.204 1.00 94.00 129 ARG A C 1
ATOM 1046 O O . ARG A 1 129 ? -0.071 11.418 -1.163 1.00 94.00 129 ARG A O 1
ATOM 1053 N N . MET A 1 130 ? -1.336 11.789 0.664 1.00 94.31 130 MET A N 1
ATOM 1054 C CA . MET A 1 130 ? -2.130 10.566 0.548 1.00 94.31 130 MET A CA 1
ATOM 1055 C C . MET A 1 130 ? -2.907 10.525 -0.773 1.00 94.31 130 MET A C 1
ATOM 1057 O O . MET A 1 130 ? -2.875 9.525 -1.488 1.00 94.31 130 MET A O 1
ATOM 1061 N N . ALA A 1 131 ? -3.564 11.629 -1.139 1.00 95.12 131 ALA A N 1
ATOM 1062 C CA . ALA A 1 131 ? -4.276 11.740 -2.408 1.00 95.12 131 ALA A CA 1
ATOM 1063 C C . ALA A 1 131 ? -3.322 11.627 -3.609 1.00 95.12 131 ALA A C 1
ATOM 1065 O O . ALA A 1 131 ? -3.628 10.924 -4.570 1.00 95.12 131 ALA A O 1
ATOM 1066 N N . ARG A 1 132 ? -2.139 12.254 -3.553 1.00 96.69 132 ARG A N 1
ATOM 1067 C CA . ARG A 1 132 ? -1.110 12.142 -4.601 1.00 96.69 132 ARG A CA 1
ATOM 1068 C C . ARG A 1 132 ? -0.621 10.701 -4.771 1.00 96.69 132 ARG A C 1
ATOM 1070 O O . ARG A 1 132 ? -0.546 10.235 -5.904 1.00 96.69 132 ARG A O 1
ATOM 1077 N N . GLU A 1 133 ? -0.334 9.983 -3.682 1.00 96.56 133 GLU A N 1
ATOM 1078 C CA . GLU A 1 133 ? 0.069 8.568 -3.737 1.00 96.56 133 GLU A CA 1
ATOM 1079 C C . GLU A 1 133 ? -1.055 7.696 -4.323 1.00 96.56 133 GLU A C 1
ATOM 1081 O O . GLU A 1 133 ? -0.817 6.895 -5.230 1.00 96.56 133 GLU A O 1
ATOM 1086 N N . PHE A 1 134 ? -2.302 7.908 -3.892 1.00 97.12 134 PHE A N 1
ATOM 1087 C CA . PHE A 1 134 ? -3.475 7.231 -4.451 1.00 97.12 134 PHE A CA 1
ATOM 1088 C C . PHE A 1 134 ? -3.622 7.462 -5.960 1.00 97.12 134 PHE A C 1
ATOM 1090 O O . PHE A 1 134 ? -3.858 6.517 -6.718 1.00 97.12 134 PHE A O 1
ATOM 1097 N N . LEU A 1 135 ? -3.446 8.706 -6.413 1.00 96.94 135 LEU A N 1
ATOM 1098 C CA . LEU A 1 135 ? -3.521 9.050 -7.829 1.00 96.94 135 LEU A CA 1
ATOM 1099 C C . LEU A 1 135 ? -2.457 8.322 -8.651 1.00 96.94 135 LEU A C 1
ATOM 1101 O O . LEU A 1 135 ? -2.756 7.921 -9.770 1.00 96.94 135 LEU A O 1
ATOM 1105 N N . ILE A 1 136 ? -1.258 8.077 -8.115 1.00 98.06 136 ILE A N 1
ATOM 1106 C CA . ILE A 1 136 ? -0.233 7.286 -8.816 1.00 98.06 136 ILE A CA 1
ATOM 1107 C C . ILE A 1 136 ? -0.716 5.855 -9.060 1.00 98.06 136 ILE A C 1
ATOM 1109 O O . ILE A 1 136 ? -0.629 5.378 -10.194 1.00 98.06 136 ILE A O 1
ATOM 1113 N N . TYR A 1 137 ? -1.306 5.198 -8.055 1.00 97.56 137 TYR A N 1
ATOM 1114 C CA . TYR A 1 137 ? -1.910 3.877 -8.257 1.00 97.56 137 TYR A CA 1
ATOM 1115 C C . TYR A 1 137 ? -3.003 3.914 -9.332 1.00 97.56 137 TYR A C 1
ATOM 1117 O O . TYR A 1 137 ? -3.077 3.002 -10.156 1.00 97.56 137 TYR A O 1
ATOM 1125 N N . ARG A 1 138 ? -3.859 4.945 -9.349 1.00 96.06 138 ARG A N 1
ATOM 1126 C CA . ARG A 1 138 ? -4.924 5.093 -10.361 1.00 96.06 138 ARG A CA 1
ATOM 1127 C C . ARG A 1 138 ? -4.364 5.343 -11.760 1.00 96.06 138 ARG A C 1
ATOM 1129 O O . ARG A 1 138 ? -4.832 4.720 -12.706 1.00 96.06 138 ARG A O 1
ATOM 1136 N N . MET A 1 139 ? -3.344 6.190 -11.891 1.00 96.88 139 MET A N 1
ATOM 1137 C CA . MET A 1 139 ? -2.670 6.443 -13.166 1.00 96.88 139 MET A CA 1
ATOM 1138 C C . MET A 1 139 ? -2.060 5.158 -13.728 1.00 96.88 139 MET A C 1
ATOM 1140 O O . MET A 1 139 ? -2.265 4.864 -14.901 1.00 96.88 139 MET A O 1
ATOM 1144 N N . TYR A 1 140 ? -1.372 4.361 -12.904 1.00 97.19 140 TYR A N 1
ATOM 1145 C CA . TYR A 1 140 ? -0.778 3.108 -13.375 1.00 97.19 140 TYR A CA 1
ATOM 1146 C C . TYR A 1 140 ? -1.834 2.060 -13.765 1.00 97.19 140 TYR A C 1
ATOM 1148 O O . TYR A 1 140 ? -1.687 1.414 -14.799 1.00 97.19 140 TYR A O 1
ATOM 1156 N N . GLN A 1 141 ? -2.933 1.942 -13.003 1.00 94.81 141 GLN A N 1
ATOM 1157 C CA . GLN A 1 141 ? -4.077 1.076 -13.348 1.00 94.81 141 GLN A CA 1
ATOM 1158 C C . GLN A 1 141 ? -4.685 1.409 -14.723 1.00 94.81 141 GLN A C 1
ATOM 1160 O O . GLN A 1 141 ? -5.181 0.514 -15.399 1.00 94.81 141 GLN A O 1
ATOM 1165 N N . SER A 1 142 ? -4.640 2.673 -15.153 1.00 93.75 142 SER A N 1
ATOM 1166 C CA . SER A 1 142 ? -5.104 3.079 -16.489 1.00 93.75 142 SER A CA 1
ATOM 1167 C C . SER A 1 142 ? -4.119 2.738 -17.613 1.00 93.75 142 SER A C 1
ATOM 1169 O O . SER A 1 142 ? -4.515 2.719 -18.775 1.00 93.75 142 SER A O 1
ATOM 1171 N N . LEU A 1 143 ? -2.843 2.504 -17.291 1.00 93.81 143 LEU A N 1
ATOM 1172 C CA . LEU A 1 143 ? -1.785 2.200 -18.262 1.00 93.81 143 LEU A CA 1
ATOM 1173 C C . LEU A 1 143 ? -1.547 0.699 -18.428 1.00 93.81 143 LEU A C 1
ATOM 1175 O O . LEU A 1 143 ? -1.148 0.260 -19.502 1.00 93.81 143 LEU A O 1
ATOM 1179 N N . SER A 1 144 ? -1.752 -0.078 -17.365 1.00 92.94 144 SER A N 1
ATOM 1180 C CA . SER A 1 144 ? -1.462 -1.507 -17.340 1.00 92.94 144 SER A CA 1
ATOM 1181 C C . SER A 1 144 ? -2.561 -2.270 -16.604 1.00 92.94 144 SER A C 1
ATOM 1183 O O . SER A 1 144 ? -2.943 -1.872 -15.500 1.00 92.94 144 SER A O 1
ATOM 1185 N N . PRO A 1 145 ? -3.027 -3.414 -17.144 1.00 90.62 145 PRO A N 1
ATOM 1186 C CA . PRO A 1 145 ? -3.905 -4.305 -16.395 1.00 90.62 145 PRO A CA 1
ATOM 1187 C C . PRO A 1 145 ? -3.179 -4.927 -15.191 1.00 90.62 145 PRO A C 1
ATOM 1189 O O . PRO A 1 145 ? -3.825 -5.286 -14.208 1.00 90.62 145 PRO A O 1
ATOM 1192 N N . TYR A 1 146 ? -1.844 -5.017 -15.233 1.00 94.62 146 TYR A N 1
ATOM 1193 C CA . TYR A 1 146 ? -0.994 -5.575 -14.181 1.00 94.62 146 TYR A CA 1
ATOM 1194 C C . TYR A 1 146 ? -0.666 -4.527 -13.119 1.00 94.62 146 TYR A C 1
ATOM 1196 O O . TYR A 1 146 ? 0.462 -4.059 -13.001 1.00 94.62 146 TYR A O 1
ATOM 1204 N N . ALA A 1 147 ? -1.676 -4.129 -12.356 1.00 96.69 147 ALA A N 1
ATOM 1205 C CA . ALA A 1 147 ? -1.571 -3.089 -11.341 1.00 96.69 147 ALA A CA 1
ATOM 1206 C C . ALA A 1 147 ? -2.221 -3.538 -10.031 1.00 96.69 147 ALA A C 1
ATOM 1208 O O . ALA A 1 147 ? -3.236 -4.240 -10.060 1.00 96.69 147 ALA A O 1
ATOM 1209 N N . PHE A 1 148 ? -1.694 -3.081 -8.891 1.00 97.19 148 PHE A N 1
ATOM 1210 C CA . PHE A 1 148 ? -2.433 -3.157 -7.633 1.00 97.19 148 PHE A CA 1
ATOM 1211 C C . PHE A 1 148 ? -3.684 -2.287 -7.706 1.00 97.19 148 PHE A C 1
ATOM 1213 O O . PHE A 1 148 ? -3.645 -1.139 -8.160 1.00 97.19 148 PHE A O 1
ATOM 1220 N N . ARG A 1 149 ? -4.789 -2.816 -7.186 1.00 96.94 149 ARG A N 1
ATOM 1221 C CA . ARG A 1 149 ? -5.974 -2.009 -6.908 1.00 96.94 149 ARG A CA 1
ATOM 1222 C C . ARG A 1 149 ? -5.794 -1.242 -5.600 1.00 96.94 149 ARG A C 1
ATOM 1224 O O . ARG A 1 149 ? -5.410 -1.805 -4.579 1.00 96.94 149 ARG A O 1
ATOM 1231 N N . ALA A 1 150 ? -6.107 0.046 -5.639 1.00 96.94 150 ALA A N 1
ATOM 1232 C CA . ALA A 1 150 ? -6.045 0.954 -4.499 1.00 96.94 150 ALA A CA 1
ATOM 1233 C C . ALA A 1 150 ? -7.421 1.585 -4.270 1.00 96.94 150 ALA A C 1
ATOM 1235 O O . ALA A 1 150 ? -8.047 2.041 -5.228 1.00 96.94 150 ALA A O 1
ATOM 1236 N N . GLN A 1 151 ? -7.870 1.627 -3.017 1.00 97.25 151 GLN A N 1
ATOM 1237 C CA . GLN A 1 151 ? -9.140 2.209 -2.595 1.00 97.25 151 GLN A CA 1
ATOM 1238 C C . GLN A 1 151 ? -8.886 3.364 -1.623 1.00 97.25 151 GLN A C 1
ATOM 1240 O O . GLN A 1 151 ? -8.445 3.156 -0.488 1.00 97.25 151 GLN A O 1
ATOM 1245 N N . PHE A 1 152 ? -9.190 4.589 -2.054 1.00 97.31 152 PHE A N 1
ATOM 1246 C CA . PHE A 1 152 ? -9.107 5.754 -1.179 1.00 97.31 152 PHE A CA 1
ATOM 1247 C C . PHE A 1 152 ? -10.179 5.658 -0.094 1.00 97.31 152 PHE A C 1
ATOM 1249 O O . PHE A 1 152 ? -11.348 5.375 -0.380 1.00 97.31 152 PHE A O 1
ATOM 1256 N N . SER A 1 153 ? -9.762 5.839 1.154 1.00 96.94 153 SER A N 1
ATOM 1257 C CA . SER A 1 153 ? -10.588 5.539 2.314 1.00 96.94 153 SER A CA 1
ATOM 1258 C C . SER A 1 153 ? -10.502 6.639 3.364 1.00 96.94 153 SER A C 1
ATOM 1260 O O . SER A 1 153 ? -9.430 7.184 3.623 1.00 96.94 153 SER A O 1
ATOM 1262 N N . LYS A 1 154 ? -11.633 6.923 4.006 1.00 96.25 154 LYS A N 1
ATOM 1263 C CA . LYS A 1 154 ? -11.693 7.650 5.274 1.00 96.25 154 LYS A CA 1
ATOM 1264 C C . LYS A 1 154 ? -11.676 6.614 6.390 1.00 96.25 154 LYS A C 1
ATOM 1266 O O . LYS A 1 154 ? -12.498 5.699 6.388 1.00 96.25 154 LYS A O 1
ATOM 1271 N N . VAL A 1 155 ? -10.723 6.743 7.302 1.00 97.31 155 VAL A N 1
ATOM 1272 C CA . VAL A 1 155 ? -10.459 5.766 8.357 1.00 97.31 155 VAL A CA 1
ATOM 1273 C C . VAL A 1 155 ? -10.715 6.404 9.709 1.00 97.31 155 VAL A C 1
ATOM 1275 O O . VAL A 1 155 ? -10.024 7.354 10.073 1.00 97.31 155 VAL A O 1
ATOM 1278 N N . ASP A 1 156 ? -11.674 5.853 10.445 1.00 97.25 156 ASP A N 1
ATOM 1279 C CA . ASP A 1 156 ? -11.900 6.169 11.853 1.00 97.25 156 ASP A CA 1
ATOM 1280 C C . ASP A 1 156 ? -11.113 5.180 12.728 1.00 97.25 156 ASP A C 1
ATOM 1282 O O . ASP A 1 156 ? -11.360 3.973 12.703 1.00 97.25 156 ASP A O 1
ATOM 1286 N N . TYR A 1 157 ? -10.170 5.686 13.514 1.00 97.56 157 TYR A N 1
ATOM 1287 C CA . TYR A 1 157 ? -9.403 4.930 14.499 1.00 97.56 157 TYR A CA 1
ATOM 1288 C C . TYR A 1 157 ? -10.081 5.089 15.867 1.00 97.56 157 TYR A C 1
ATOM 1290 O O . TYR A 1 157 ? -10.063 6.161 16.473 1.00 97.56 157 TYR A O 1
ATOM 1298 N N . LEU A 1 158 ? -10.738 4.019 16.314 1.00 97.50 158 LEU A N 1
ATOM 1299 C CA . LEU A 1 158 ? -11.520 3.935 17.547 1.00 97.50 158 LEU A CA 1
ATOM 1300 C C . LEU A 1 158 ? -10.689 3.248 18.632 1.00 97.50 158 LEU A C 1
ATOM 1302 O O . LEU A 1 158 ? -10.158 2.168 18.388 1.00 97.50 158 LEU A O 1
ATOM 1306 N N . ASP A 1 159 ? -10.586 3.818 19.826 1.00 97.81 159 ASP A N 1
ATOM 1307 C CA . ASP A 1 159 ? -9.965 3.106 20.947 1.00 97.81 159 ASP A CA 1
ATOM 1308 C C . ASP A 1 159 ? -10.954 2.100 21.575 1.00 97.81 159 ASP A C 1
ATOM 1310 O O . ASP A 1 159 ? -12.174 2.160 21.367 1.00 97.81 159 ASP A O 1
ATOM 1314 N N . ASN A 1 160 ? -10.429 1.139 22.333 1.00 96.38 160 ASN A N 1
ATOM 1315 C CA . ASN A 1 160 ? -11.245 0.259 23.165 1.00 96.38 160 ASN A CA 1
ATOM 1316 C C . ASN A 1 160 ? -11.886 1.025 24.334 1.00 96.38 160 ASN A C 1
ATOM 1318 O O . ASN A 1 160 ? -12.966 0.641 24.785 1.00 96.38 160 ASN A O 1
ATOM 1322 N N . ASP A 1 161 ? -11.251 2.104 24.800 1.00 96.31 161 ASP A N 1
ATOM 1323 C CA . ASP A 1 161 ? -11.838 3.073 25.720 1.00 96.31 161 ASP A CA 1
ATOM 1324 C C . ASP A 1 161 ? -12.717 4.084 24.952 1.00 96.31 161 ASP A C 1
ATOM 1326 O O . ASP A 1 161 ? -12.191 4.957 24.255 1.00 96.31 161 ASP A O 1
ATOM 1330 N N . PRO A 1 162 ? -14.057 4.027 25.092 1.00 93.75 162 PRO A N 1
ATOM 1331 C CA . PRO A 1 162 ? -14.968 4.908 24.364 1.00 93.75 162 PRO A CA 1
ATOM 1332 C C . PRO A 1 162 ? -14.906 6.376 24.816 1.00 93.75 162 PRO A C 1
ATOM 1334 O O . PRO A 1 162 ? -15.542 7.221 24.189 1.00 93.75 162 PRO A O 1
ATOM 1337 N N . SER A 1 163 ? -14.194 6.696 25.904 1.00 95.81 163 SER A N 1
ATOM 1338 C CA . SER A 1 163 ? -13.981 8.078 26.346 1.00 95.81 163 SER A CA 1
ATOM 1339 C C . SER A 1 163 ? -12.881 8.798 25.560 1.00 95.81 163 SER A C 1
ATOM 1341 O O . SER A 1 163 ? -12.856 10.032 25.536 1.00 95.81 163 SER A O 1
ATOM 1343 N N . LYS A 1 164 ? -11.988 8.052 24.893 1.00 95.81 164 LYS A N 1
ATOM 1344 C CA . LYS A 1 164 ? -10.940 8.627 24.048 1.00 95.81 164 LYS A CA 1
ATOM 1345 C C . LYS A 1 164 ? -11.533 9.143 22.727 1.00 95.81 164 LYS A C 1
ATOM 1347 O O . LYS A 1 164 ? -12.463 8.543 22.185 1.00 95.81 164 LYS A O 1
ATOM 1352 N N . PRO A 1 165 ? -11.011 10.260 22.188 1.00 95.06 165 PRO A N 1
ATOM 1353 C CA . PRO A 1 165 ? -11.511 10.827 20.943 1.00 95.06 165 PRO A CA 1
ATOM 1354 C C . PRO A 1 165 ? -11.242 9.896 19.756 1.00 95.06 165 PRO A C 1
ATOM 1356 O O . PRO A 1 165 ? -10.215 9.223 19.693 1.00 95.06 165 PRO A O 1
ATOM 1359 N N . VAL A 1 166 ? -12.152 9.916 18.782 1.00 95.88 166 VAL A N 1
ATOM 1360 C CA . VAL A 1 166 ? -11.950 9.246 17.494 1.00 95.88 166 VAL A CA 1
ATOM 1361 C C . VAL A 1 166 ? -10.961 10.055 16.661 1.00 95.88 166 VAL A C 1
ATOM 1363 O O . VAL A 1 166 ? -11.181 11.242 16.417 1.00 95.88 166 VAL A O 1
ATOM 1366 N N . LEU A 1 167 ? -9.893 9.408 16.196 1.00 95.19 167 LEU A N 1
ATOM 1367 C CA . LEU A 1 167 ? -8.997 9.976 15.192 1.00 95.19 167 LEU A CA 1
ATOM 1368 C C . LEU A 1 167 ? -9.520 9.592 13.805 1.00 95.19 167 LEU A C 1
ATOM 1370 O O . LEU A 1 167 ? -9.652 8.410 13.506 1.00 95.19 167 LEU A O 1
ATOM 1374 N N . THR A 1 168 ? -9.776 10.569 12.940 1.00 95.25 168 THR A N 1
ATOM 1375 C CA . THR A 1 168 ? -10.230 10.326 11.565 1.00 95.25 168 THR A CA 1
ATOM 1376 C C . THR A 1 168 ? -9.186 10.844 10.587 1.00 95.25 168 THR A C 1
ATOM 1378 O O . THR A 1 168 ? -8.872 12.032 10.596 1.00 95.25 168 THR A O 1
ATOM 1381 N N . GLN A 1 169 ? -8.667 9.977 9.717 1.00 95.56 169 GLN A N 1
ATOM 1382 C CA . GLN A 1 169 ? -7.672 10.352 8.703 1.00 95.56 169 GLN A CA 1
ATOM 1383 C C . GLN A 1 169 ? -7.965 9.700 7.349 1.00 95.56 169 GLN A C 1
ATOM 1385 O O . GLN A 1 169 ? -8.736 8.746 7.246 1.00 95.56 169 GLN A O 1
ATOM 1390 N N . SER A 1 170 ? -7.324 10.203 6.294 1.00 95.44 170 SER A N 1
ATOM 1391 C CA . SER A 1 170 ? -7.322 9.527 4.991 1.00 95.44 170 SER A CA 1
ATOM 1392 C C . SER A 1 170 ? -6.327 8.363 4.971 1.00 95.44 170 SER A C 1
ATOM 1394 O O . SER A 1 170 ? -5.279 8.407 5.619 1.00 95.44 170 SER A O 1
ATOM 1396 N N . GLY A 1 171 ? -6.631 7.336 4.184 1.00 96.44 171 GLY A N 1
ATOM 1397 C CA . GLY A 1 171 ? -5.748 6.203 3.934 1.00 96.44 171 GLY A CA 1
ATOM 1398 C C . GLY A 1 171 ? -6.033 5.535 2.593 1.00 96.44 171 GLY A C 1
ATOM 1399 O O . GLY A 1 171 ? -7.036 5.819 1.935 1.00 96.44 171 GLY A O 1
ATOM 1400 N N . ILE A 1 172 ? -5.149 4.628 2.186 1.00 97.62 172 ILE A N 1
ATOM 1401 C CA . ILE A 1 172 ? -5.339 3.801 0.989 1.00 97.62 172 ILE A CA 1
ATOM 1402 C C . ILE A 1 172 ? -5.408 2.349 1.429 1.00 97.62 172 ILE A C 1
ATOM 1404 O O . ILE A 1 172 ? -4.408 1.784 1.880 1.00 97.62 172 ILE A O 1
ATOM 1408 N N . LEU A 1 173 ? -6.580 1.738 1.271 1.00 97.56 173 LEU A N 1
ATOM 1409 C CA . LEU A 1 173 ? -6.705 0.291 1.352 1.00 97.56 173 LEU A CA 1
ATOM 1410 C C . LEU A 1 173 ? -6.157 -0.281 0.040 1.00 97.56 173 LEU A C 1
ATOM 1412 O O . LEU A 1 173 ? -6.703 -0.042 -1.039 1.00 97.56 173 LEU A O 1
ATOM 1416 N N . LEU A 1 174 ? -5.031 -0.974 0.130 1.00 97.56 174 LEU A N 1
ATOM 1417 C CA . LEU A 1 174 ? -4.282 -1.512 -0.995 1.00 97.56 174 LEU A CA 1
ATOM 1418 C C . LEU A 1 174 ? -4.469 -3.028 -1.059 1.00 97.56 174 LEU A C 1
ATOM 1420 O O . LEU A 1 174 ? -4.414 -3.721 -0.037 1.00 97.56 174 LEU A O 1
ATOM 1424 N N . GLU A 1 175 ? -4.686 -3.522 -2.275 1.00 96.88 175 GLU A N 1
ATOM 1425 C CA . GLU A 1 175 ? -4.804 -4.944 -2.574 1.00 96.88 175 GLU A CA 1
ATOM 1426 C C . GLU A 1 175 ? -3.569 -5.714 -2.080 1.00 96.88 175 GLU A C 1
ATOM 1428 O O . GLU A 1 175 ? -2.430 -5.259 -2.210 1.00 96.88 175 GLU A O 1
ATOM 1433 N N . ASP A 1 176 ? -3.799 -6.881 -1.478 1.00 96.81 176 ASP A N 1
ATOM 1434 C CA . ASP A 1 176 ? -2.721 -7.759 -1.031 1.00 96.81 176 ASP A CA 1
ATOM 1435 C C . ASP A 1 176 ? -2.138 -8.581 -2.189 1.00 96.81 176 ASP A C 1
ATOM 1437 O O . ASP A 1 176 ? -2.811 -8.861 -3.180 1.00 96.81 176 ASP A O 1
ATOM 1441 N N . ASP A 1 177 ? -0.889 -9.013 -2.037 1.00 96.00 177 ASP A N 1
ATOM 1442 C CA . ASP A 1 177 ? -0.131 -9.738 -3.060 1.00 96.00 177 ASP A CA 1
ATOM 1443 C C . ASP A 1 177 ? -0.828 -11.051 -3.459 1.00 96.00 177 ASP A C 1
ATOM 1445 O O . ASP A 1 177 ? -0.898 -11.396 -4.642 1.00 96.00 177 ASP A O 1
ATOM 1449 N N . LEU A 1 178 ? -1.423 -11.768 -2.498 1.00 96.12 178 LEU A N 1
ATOM 1450 C CA . LEU A 1 178 ? -2.158 -13.001 -2.790 1.00 96.12 178 LEU A CA 1
ATOM 1451 C C . LEU A 1 178 ? -3.499 -12.735 -3.482 1.00 96.12 178 LEU A C 1
ATOM 1453 O O . LEU A 1 178 ? -3.930 -13.544 -4.303 1.00 96.12 178 LEU A O 1
ATOM 1457 N N . VAL A 1 179 ? -4.147 -11.605 -3.183 1.00 96.62 179 VAL A N 1
ATOM 1458 C CA . VAL A 1 179 ? -5.373 -11.174 -3.875 1.00 96.62 179 VAL A CA 1
ATOM 1459 C C . VAL A 1 179 ? -5.055 -10.780 -5.313 1.00 96.62 179 VAL A C 1
ATOM 1461 O O . VAL A 1 179 ? -5.738 -11.227 -6.231 1.00 96.62 179 VAL A O 1
ATOM 1464 N N . LEU A 1 180 ? -3.980 -10.017 -5.523 1.00 96.69 180 LEU A N 1
ATOM 1465 C CA . LEU A 1 180 ? -3.471 -9.671 -6.846 1.00 96.69 180 LEU A CA 1
ATOM 1466 C C . LEU A 1 180 ? -3.157 -10.932 -7.668 1.00 96.69 180 LEU A C 1
ATOM 1468 O O . LEU A 1 180 ? -3.643 -11.067 -8.788 1.00 96.69 180 LEU A O 1
ATOM 1472 N N . ALA A 1 181 ? -2.384 -11.865 -7.107 1.00 96.56 181 ALA A N 1
ATOM 1473 C CA . ALA A 1 181 ? -2.018 -13.116 -7.771 1.00 96.56 181 ALA A CA 1
ATOM 1474 C C . ALA A 1 181 ? -3.260 -13.934 -8.162 1.00 96.56 181 ALA A C 1
ATOM 1476 O O . ALA A 1 181 ? -3.397 -14.348 -9.314 1.00 96.56 181 ALA A O 1
ATOM 1477 N N . GLN A 1 182 ? -4.214 -14.083 -7.234 1.00 95.88 182 GLN A N 1
ATOM 1478 C CA . GLN A 1 182 ? -5.478 -14.769 -7.494 1.00 95.88 182 GLN A CA 1
ATOM 1479 C C . GLN A 1 182 ? -6.284 -14.085 -8.606 1.00 95.88 182 GLN A C 1
ATOM 1481 O O . GLN A 1 182 ? -6.778 -14.776 -9.496 1.00 95.88 182 GLN A O 1
ATOM 1486 N N . ARG A 1 183 ? -6.387 -12.750 -8.589 1.00 94.94 183 ARG A N 1
ATOM 1487 C CA . ARG A 1 183 ? -7.108 -11.976 -9.609 1.00 94.94 183 ARG A CA 1
ATOM 1488 C C . ARG A 1 183 ? -6.485 -12.120 -10.995 1.00 94.94 183 ARG A C 1
ATOM 1490 O O . ARG A 1 183 ? -7.215 -12.151 -11.981 1.00 94.94 183 ARG A O 1
ATOM 1497 N N . MET A 1 184 ? -5.158 -12.198 -11.070 1.00 94.69 184 MET A N 1
ATOM 1498 C CA . MET A 1 184 ? -4.431 -12.374 -12.331 1.00 94.69 184 MET A CA 1
ATOM 1499 C C . MET A 1 184 ? -4.382 -13.827 -12.807 1.00 94.69 184 MET A C 1
ATOM 1501 O O . MET A 1 184 ? -4.019 -14.070 -13.953 1.00 94.69 184 MET A O 1
ATOM 1505 N N . GLY A 1 185 ? -4.716 -14.793 -11.945 1.00 95.19 185 GLY A N 1
ATOM 1506 C CA . GLY A 1 185 ? -4.495 -16.210 -12.231 1.00 95.19 185 GLY A CA 1
ATOM 1507 C C . GLY A 1 185 ? -3.008 -16.567 -12.341 1.00 95.19 185 GLY A C 1
ATOM 1508 O O . GLY A 1 185 ? -2.656 -17.478 -13.085 1.00 95.19 185 GLY A O 1
ATOM 1509 N N . LEU A 1 186 ? -2.146 -15.837 -11.628 1.00 96.25 186 LEU A N 1
ATOM 1510 C CA . LEU A 1 186 ? -0.690 -16.001 -11.635 1.00 96.25 186 LEU A CA 1
ATOM 1511 C C . LEU A 1 186 ? -0.186 -16.391 -10.243 1.00 96.25 186 LEU A C 1
ATOM 1513 O O . LEU A 1 186 ? -0.914 -16.303 -9.255 1.00 96.25 186 LEU A O 1
ATOM 1517 N N . GLU A 1 187 ? 1.072 -16.812 -10.150 1.00 95.75 187 GLU A N 1
ATOM 1518 C CA . GLU A 1 187 ? 1.694 -17.185 -8.875 1.00 95.75 187 GLU A CA 1
ATOM 1519 C C . GLU A 1 187 ? 2.639 -16.093 -8.382 1.00 95.75 187 GLU A C 1
ATOM 1521 O O . GLU A 1 187 ? 3.305 -15.447 -9.181 1.00 95.75 187 GLU A O 1
ATOM 1526 N N . GLN A 1 188 ? 2.727 -15.889 -7.067 1.00 96.31 188 GLN A N 1
ATOM 1527 C CA . GLN A 1 188 ? 3.729 -14.991 -6.486 1.00 96.31 188 GLN A CA 1
ATOM 1528 C C . GLN A 1 188 ? 5.144 -15.507 -6.777 1.00 96.31 188 GLN A C 1
ATOM 1530 O O . GLN A 1 188 ? 5.407 -16.705 -6.663 1.00 96.31 188 GLN A O 1
ATOM 1535 N N . ALA A 1 189 ? 6.050 -14.594 -7.115 1.00 95.31 189 ALA A N 1
ATOM 1536 C CA . ALA A 1 189 ? 7.455 -14.884 -7.347 1.00 95.31 189 ALA A CA 1
ATOM 1537 C C . ALA A 1 189 ? 8.340 -14.015 -6.447 1.00 95.31 189 ALA A C 1
ATOM 1539 O O . ALA A 1 189 ? 8.072 -12.834 -6.239 1.00 95.31 189 ALA A O 1
ATOM 1540 N N . ASP A 1 190 ? 9.424 -14.604 -5.950 1.00 93.38 190 ASP A N 1
ATOM 1541 C CA . ASP A 1 190 ? 10.479 -13.902 -5.223 1.00 93.38 190 ASP A CA 1
ATOM 1542 C C . ASP A 1 190 ? 11.821 -14.330 -5.820 1.00 93.38 190 ASP A C 1
ATOM 1544 O O . ASP A 1 190 ? 12.299 -15.446 -5.613 1.00 93.38 190 ASP A O 1
ATOM 1548 N N . THR A 1 191 ? 12.368 -13.474 -6.677 1.00 92.56 191 THR A N 1
ATOM 1549 C CA . THR A 1 191 ? 13.619 -13.717 -7.395 1.00 92.56 191 THR A CA 1
ATOM 1550 C C . THR A 1 191 ? 14.350 -12.399 -7.603 1.00 92.56 191 THR A C 1
ATOM 1552 O O . THR A 1 191 ? 13.741 -11.331 -7.588 1.00 92.56 191 THR A O 1
ATOM 1555 N N . LEU A 1 192 ? 15.663 -12.475 -7.801 1.00 90.81 192 LEU A N 1
ATOM 1556 C CA . LEU A 1 192 ? 16.560 -11.337 -7.997 1.00 90.81 192 LEU A CA 1
ATOM 1557 C C . LEU A 1 192 ? 17.316 -11.480 -9.322 1.00 90.81 192 LEU A C 1
ATOM 1559 O O . LEU A 1 192 ? 17.238 -12.507 -9.992 1.00 90.81 192 LEU A O 1
ATOM 1563 N N . ASN A 1 193 ? 18.103 -10.459 -9.654 1.00 89.88 193 ASN A N 1
ATOM 1564 C CA . ASN A 1 193 ? 18.949 -10.375 -10.845 1.00 89.88 193 ASN A CA 1
ATOM 1565 C C . ASN A 1 193 ? 18.170 -10.482 -12.163 1.00 89.88 193 ASN A C 1
ATOM 1567 O O . ASN A 1 193 ? 18.699 -10.986 -13.151 1.00 89.88 193 ASN A O 1
ATOM 1571 N N . LEU A 1 194 ? 16.929 -9.989 -12.174 1.00 89.50 194 LEU A N 1
ATOM 1572 C CA . LEU A 1 194 ? 16.106 -9.954 -13.376 1.00 89.50 194 LEU A CA 1
ATOM 1573 C C . LEU A 1 194 ? 16.574 -8.863 -14.340 1.00 89.50 194 LEU A C 1
ATOM 1575 O O . LEU A 1 194 ? 16.913 -7.743 -13.938 1.00 89.50 194 LEU A O 1
ATOM 1579 N N . GLY A 1 195 ? 16.552 -9.196 -15.625 1.00 89.38 195 GLY A N 1
ATOM 1580 C CA . GLY A 1 195 ? 16.767 -8.289 -16.739 1.00 89.38 195 GLY A CA 1
ATOM 1581 C C . GLY A 1 195 ? 15.491 -8.075 -17.559 1.00 89.38 195 GLY A C 1
ATOM 1582 O O . GLY A 1 195 ? 14.504 -8.789 -17.389 1.00 89.38 195 GLY A O 1
ATOM 1583 N N . PRO A 1 196 ? 15.492 -7.113 -18.499 1.00 90.19 196 PRO A N 1
ATOM 1584 C CA . PRO A 1 196 ? 14.316 -6.829 -19.321 1.00 90.19 196 PRO A CA 1
ATOM 1585 C C . PRO A 1 196 ? 13.778 -8.030 -20.113 1.00 90.19 196 PRO A C 1
ATOM 1587 O O . PRO A 1 196 ? 12.578 -8.116 -20.341 1.00 90.19 196 PRO A O 1
ATOM 1590 N N . SER A 1 197 ? 14.643 -8.977 -20.493 1.00 91.00 197 SER A N 1
ATOM 1591 C CA . SER A 1 197 ? 14.266 -10.192 -21.232 1.00 91.00 197 SER A CA 1
ATOM 1592 C C . SER A 1 197 ? 13.412 -11.182 -20.438 1.00 91.00 197 SER A C 1
ATOM 1594 O O . SER A 1 197 ? 12.814 -12.072 -21.040 1.00 91.00 197 SER A O 1
ATOM 1596 N N . ASP A 1 198 ? 13.362 -11.047 -19.112 1.00 93.75 198 ASP A N 1
ATOM 1597 C CA . ASP A 1 198 ? 12.601 -11.943 -18.236 1.00 93.75 198 ASP A CA 1
ATOM 1598 C C . ASP A 1 198 ? 11.108 -11.572 -18.166 1.00 93.75 198 ASP A C 1
ATOM 1600 O O . ASP A 1 198 ? 10.306 -12.303 -17.582 1.00 93.75 198 ASP A O 1
ATOM 1604 N N . PHE A 1 199 ? 10.724 -10.451 -18.782 1.00 94.75 199 PHE A N 1
ATOM 1605 C CA . PHE A 1 199 ? 9.371 -9.901 -18.799 1.00 94.75 199 PHE A CA 1
ATOM 1606 C C . PHE A 1 199 ? 8.793 -9.895 -20.225 1.00 94.75 199 PHE A C 1
ATOM 1608 O O . PHE A 1 199 ? 9.533 -10.031 -21.205 1.00 94.75 199 PHE A O 1
ATOM 1615 N N . PRO A 1 200 ? 7.464 -9.752 -20.389 1.00 93.31 200 PRO A N 1
ATOM 1616 C CA . PRO A 1 200 ? 6.865 -9.428 -21.678 1.00 93.31 200 PRO A CA 1
ATOM 1617 C C . PRO A 1 200 ? 7.464 -8.165 -22.303 1.00 93.31 200 PRO A C 1
ATOM 1619 O O . PRO A 1 200 ? 7.921 -7.263 -21.597 1.00 93.31 200 PRO A O 1
ATOM 1622 N N . GLU A 1 201 ? 7.415 -8.104 -23.633 1.00 86.94 201 GLU A N 1
ATOM 1623 C CA . GLU A 1 201 ? 7.835 -6.931 -24.401 1.00 86.94 201 GLU A CA 1
ATOM 1624 C C . GLU A 1 201 ? 7.103 -5.670 -23.911 1.00 86.94 201 GLU A C 1
ATOM 1626 O O . GLU A 1 201 ? 5.972 -5.749 -23.424 1.00 86.94 201 GLU A O 1
ATOM 1631 N N . ASP A 1 202 ? 7.789 -4.529 -23.963 1.00 88.81 202 ASP A N 1
ATOM 1632 C CA . ASP A 1 202 ? 7.350 -3.203 -23.506 1.00 88.81 202 ASP A CA 1
ATOM 1633 C C . ASP A 1 202 ? 7.030 -3.047 -22.009 1.00 88.81 202 ASP A C 1
ATOM 1635 O O . ASP A 1 202 ? 6.993 -1.923 -21.512 1.00 88.81 202 ASP A O 1
ATOM 1639 N N . MET A 1 203 ? 6.830 -4.124 -21.242 1.00 93.06 203 MET A N 1
ATOM 1640 C CA . MET A 1 203 ? 6.408 -4.029 -19.837 1.00 93.06 203 MET A CA 1
ATOM 1641 C C . MET A 1 203 ? 7.399 -3.225 -18.987 1.00 93.06 203 MET A C 1
ATOM 1643 O O . MET A 1 203 ? 7.005 -2.352 -18.205 1.00 93.06 203 MET A O 1
ATOM 1647 N N . VAL A 1 204 ? 8.690 -3.512 -19.152 1.00 93.69 204 VAL A N 1
ATOM 1648 C CA . VAL A 1 204 ? 9.761 -2.803 -18.446 1.00 93.69 204 VAL A CA 1
ATOM 1649 C C . VAL A 1 204 ? 9.869 -1.354 -18.913 1.00 93.69 204 VAL A C 1
ATOM 1651 O O . VAL A 1 204 ? 10.061 -0.473 -18.077 1.00 93.69 204 VAL A O 1
ATOM 1654 N N . ASP A 1 205 ? 9.693 -1.087 -20.206 1.00 92.38 205 ASP A N 1
ATOM 1655 C CA . ASP A 1 205 ? 9.765 0.266 -20.760 1.00 92.38 205 ASP A CA 1
ATOM 1656 C C . ASP A 1 205 ? 8.589 1.133 -20.292 1.00 92.38 205 ASP A C 1
ATOM 1658 O O . ASP A 1 205 ? 8.795 2.258 -19.836 1.00 92.38 205 ASP A O 1
ATOM 1662 N N . VAL A 1 206 ? 7.363 0.596 -20.298 1.00 93.62 206 VAL A N 1
ATOM 1663 C CA . VAL A 1 206 ? 6.165 1.263 -19.761 1.00 93.62 206 VAL A CA 1
ATOM 1664 C C . VAL A 1 206 ? 6.345 1.568 -18.278 1.00 93.62 206 VAL A C 1
ATOM 1666 O O . VAL A 1 206 ? 6.087 2.690 -17.838 1.00 93.62 206 VAL A O 1
ATOM 1669 N N . HIS A 1 207 ? 6.824 0.596 -17.498 1.00 95.50 207 HIS A N 1
ATOM 1670 C CA . HIS A 1 207 ? 7.119 0.803 -16.085 1.00 95.50 207 HIS A CA 1
ATOM 1671 C C . HIS A 1 207 ? 8.177 1.887 -15.880 1.00 95.50 207 HIS A C 1
ATOM 1673 O O . HIS A 1 207 ? 7.971 2.816 -15.100 1.00 95.50 207 HIS A O 1
ATOM 1679 N N . ALA A 1 208 ? 9.292 1.808 -16.597 1.00 95.12 208 ALA A N 1
ATOM 1680 C CA . ALA A 1 208 ? 10.385 2.747 -16.443 1.00 95.12 208 ALA A CA 1
ATOM 1681 C C . ALA A 1 208 ? 10.012 4.169 -16.848 1.00 95.12 208 ALA A C 1
ATOM 1683 O O . ALA A 1 208 ? 10.367 5.122 -16.150 1.00 95.12 208 ALA A O 1
ATOM 1684 N N . LEU A 1 209 ? 9.281 4.317 -17.952 1.00 95.75 209 LEU A N 1
ATOM 1685 C CA . LEU A 1 209 ? 8.759 5.599 -18.393 1.00 95.75 209 LEU A CA 1
ATOM 1686 C C . LEU A 1 209 ? 7.777 6.158 -17.363 1.00 95.75 209 LEU A C 1
ATOM 1688 O O . LEU A 1 209 ? 7.878 7.328 -17.003 1.00 95.75 209 LEU A O 1
ATOM 1692 N N . PHE A 1 210 ? 6.876 5.334 -16.829 1.00 97.19 210 PHE A N 1
ATOM 1693 C CA . PHE A 1 210 ? 5.952 5.764 -15.785 1.00 97.19 210 PHE A CA 1
ATOM 1694 C C . PHE A 1 210 ? 6.685 6.252 -14.530 1.00 97.19 210 PHE A C 1
ATOM 1696 O O . PHE A 1 210 ? 6.436 7.367 -14.070 1.00 97.19 210 PHE A O 1
ATOM 1703 N N . GLN A 1 211 ? 7.641 5.470 -14.019 1.00 96.88 211 GLN A N 1
ATOM 1704 C CA . GLN A 1 211 ? 8.457 5.849 -12.860 1.00 96.88 211 GLN A CA 1
ATOM 1705 C C . GLN A 1 211 ? 9.235 7.146 -13.128 1.00 96.88 211 GLN A C 1
ATOM 1707 O O . GLN A 1 211 ? 9.255 8.053 -12.291 1.00 96.88 211 GLN A O 1
ATOM 1712 N N . TYR A 1 212 ? 9.793 7.294 -14.336 1.00 96.25 212 TYR A N 1
ATOM 1713 C CA . TYR A 1 212 ? 10.420 8.536 -14.781 1.00 96.25 212 TYR A CA 1
ATOM 1714 C C . TYR A 1 212 ? 9.439 9.716 -14.737 1.00 96.25 212 TYR A C 1
ATOM 1716 O O . TYR A 1 212 ? 9.806 10.768 -14.214 1.00 96.25 212 TYR A O 1
ATOM 1724 N N . LEU A 1 213 ? 8.197 9.553 -15.215 1.00 96.56 213 LEU A N 1
ATOM 1725 C CA . LEU A 1 213 ? 7.140 10.580 -15.277 1.00 96.56 213 LEU A CA 1
ATOM 1726 C C . LEU A 1 213 ? 6.558 10.985 -13.917 1.00 96.56 213 LEU A C 1
ATOM 1728 O O . LEU A 1 213 ? 6.145 12.137 -13.751 1.00 96.56 213 LEU A O 1
ATOM 1732 N N . ILE A 1 214 ? 6.613 10.124 -12.907 1.00 97.06 214 ILE A N 1
ATOM 1733 C CA . ILE A 1 214 ? 6.273 10.497 -11.521 1.00 97.06 214 ILE A CA 1
ATOM 1734 C C . ILE A 1 214 ? 7.501 10.927 -10.701 1.00 97.06 214 ILE A C 1
ATOM 1736 O O . ILE A 1 214 ? 7.370 11.348 -9.553 1.00 97.06 214 ILE A O 1
ATOM 1740 N N . GLY A 1 215 ? 8.695 10.871 -11.302 1.00 96.31 215 GLY A N 1
ATOM 1741 C CA . GLY A 1 215 ? 9.947 11.286 -10.671 1.00 96.31 215 GLY A CA 1
ATOM 1742 C C . GLY A 1 215 ? 10.354 10.341 -9.547 1.00 96.31 215 GLY A C 1
ATOM 1743 O O . GLY A 1 215 ? 10.842 10.799 -8.516 1.00 96.31 215 GLY A O 1
ATOM 1744 N N . ASN A 1 216 ? 10.090 9.047 -9.723 1.00 96.06 216 ASN A N 1
ATOM 1745 C CA . ASN A 1 216 ? 10.448 8.004 -8.779 1.00 96.06 216 ASN A CA 1
ATOM 1746 C C . ASN A 1 216 ? 11.721 7.292 -9.238 1.00 96.06 216 ASN A C 1
ATOM 1748 O O . ASN A 1 216 ? 11.781 6.713 -10.324 1.00 96.06 216 ASN A O 1
ATOM 1752 N N . THR A 1 217 ? 12.739 7.339 -8.388 1.00 93.25 217 THR A N 1
ATOM 1753 C CA . THR A 1 217 ? 14.026 6.666 -8.599 1.00 93.25 217 THR A CA 1
ATOM 1754 C C . THR A 1 217 ? 14.278 5.574 -7.563 1.00 93.25 217 THR A C 1
ATOM 1756 O O . THR A 1 217 ? 15.374 5.017 -7.526 1.00 93.25 217 THR A O 1
ATOM 1759 N N . ASP A 1 218 ? 13.281 5.247 -6.732 1.00 92.50 218 ASP A N 1
ATOM 1760 C CA . ASP A 1 218 ? 13.371 4.199 -5.719 1.00 92.50 218 ASP A CA 1
ATOM 1761 C C . ASP A 1 218 ? 12.821 2.868 -6.246 1.00 92.50 218 ASP A C 1
ATOM 1763 O O . ASP A 1 218 ? 11.841 2.345 -5.738 1.00 92.50 218 ASP A O 1
ATOM 1767 N N . TRP A 1 219 ? 13.401 2.316 -7.310 1.00 93.12 219 TRP A N 1
ATOM 1768 C CA . TRP A 1 219 ? 13.038 0.983 -7.809 1.00 93.12 219 TRP A CA 1
ATOM 1769 C C . TRP A 1 219 ? 14.214 0.333 -8.542 1.00 93.12 219 TRP A C 1
ATOM 1771 O O . TRP A 1 219 ? 15.140 1.016 -8.982 1.00 93.12 219 TRP A O 1
ATOM 1781 N N . SER A 1 220 ? 14.211 -0.998 -8.643 1.00 91.00 220 SER A N 1
ATOM 1782 C CA . SER A 1 220 ? 15.277 -1.748 -9.322 1.00 91.00 220 SER A CA 1
ATOM 1783 C C . SER A 1 220 ? 14.794 -3.125 -9.762 1.00 91.00 220 SER A C 1
ATOM 1785 O O . SER A 1 220 ? 14.324 -3.884 -8.919 1.00 91.00 220 SER A O 1
ATOM 1787 N N . LEU A 1 221 ? 14.960 -3.467 -11.047 1.00 89.56 221 LEU A N 1
ATOM 1788 C CA . LEU A 1 221 ? 14.686 -4.822 -11.562 1.00 89.56 221 LEU A CA 1
ATOM 1789 C C . LEU A 1 221 ? 15.651 -5.845 -10.966 1.00 89.56 221 LEU A C 1
ATOM 1791 O O . LEU A 1 221 ? 15.233 -6.878 -10.458 1.00 89.56 221 LEU A O 1
ATOM 1795 N N . ALA A 1 222 ? 16.948 -5.530 -10.974 1.00 87.06 222 ALA A N 1
ATOM 1796 C CA . ALA A 1 222 ? 17.984 -6.447 -10.512 1.00 87.06 222 ALA A CA 1
ATOM 1797 C C . ALA A 1 222 ? 17.833 -6.798 -9.023 1.00 87.06 222 ALA A C 1
ATOM 1799 O O . ALA A 1 222 ? 18.180 -7.897 -8.607 1.00 87.06 222 ALA A O 1
ATOM 1800 N N . MET A 1 223 ? 17.307 -5.874 -8.216 1.00 88.38 223 MET A N 1
ATOM 1801 C CA . MET A 1 223 ? 17.063 -6.101 -6.789 1.00 88.38 223 MET A CA 1
ATOM 1802 C C . MET A 1 223 ? 15.594 -6.383 -6.457 1.00 88.38 223 MET A C 1
ATOM 1804 O O . MET A 1 223 ? 15.268 -6.465 -5.275 1.00 88.38 223 MET A O 1
ATOM 1808 N N . SER A 1 224 ? 14.714 -6.456 -7.461 1.00 89.19 224 SER A N 1
ATOM 1809 C CA . SER A 1 224 ? 13.257 -6.583 -7.294 1.00 89.19 224 SER A CA 1
ATOM 1810 C C . SER A 1 224 ? 12.691 -5.603 -6.258 1.00 89.19 224 SER A C 1
ATOM 1812 O O . SER A 1 224 ? 11.874 -5.942 -5.404 1.00 89.19 224 SER A O 1
ATOM 1814 N N . ARG A 1 225 ? 13.181 -4.357 -6.291 1.00 90.38 225 ARG A N 1
ATOM 1815 C CA . ARG A 1 225 ? 12.853 -3.323 -5.302 1.00 90.38 225 ARG A CA 1
ATOM 1816 C C . ARG A 1 225 ? 11.639 -2.515 -5.749 1.00 90.38 225 ARG A C 1
ATOM 1818 O O . ARG A 1 225 ? 11.637 -1.998 -6.865 1.00 90.38 225 ARG A O 1
ATOM 1825 N N . ASN A 1 226 ? 10.674 -2.353 -4.839 1.00 92.31 226 ASN A N 1
ATOM 1826 C CA . ASN A 1 226 ? 9.424 -1.597 -5.016 1.00 92.31 226 ASN A CA 1
ATOM 1827 C C . ASN A 1 226 ? 8.599 -2.069 -6.232 1.00 92.31 226 ASN A C 1
ATOM 1829 O O . ASN A 1 226 ? 7.984 -1.294 -6.967 1.00 92.31 226 ASN A O 1
ATOM 1833 N N . MET A 1 227 ? 8.599 -3.387 -6.439 1.00 93.44 227 MET A N 1
ATOM 1834 C CA . MET A 1 227 ? 7.765 -4.091 -7.407 1.00 93.44 227 MET A CA 1
ATOM 1835 C C . MET A 1 227 ? 7.405 -5.473 -6.868 1.00 93.44 227 MET A C 1
ATOM 1837 O O . MET A 1 227 ? 8.226 -6.133 -6.236 1.00 93.44 227 MET A O 1
ATOM 1841 N N . ASN A 1 228 ? 6.162 -5.890 -7.076 1.00 95.81 228 ASN A N 1
ATOM 1842 C CA . ASN A 1 228 ? 5.724 -7.258 -6.855 1.00 95.81 228 ASN A CA 1
ATOM 1843 C C . ASN A 1 228 ? 5.941 -8.033 -8.156 1.00 95.81 228 ASN A C 1
ATOM 1845 O O . ASN A 1 228 ? 5.783 -7.474 -9.245 1.00 95.81 228 ASN A O 1
ATOM 1849 N N . LEU A 1 229 ? 6.326 -9.299 -8.037 1.00 97.00 229 LEU A N 1
ATOM 1850 C CA . LEU A 1 229 ? 6.581 -10.168 -9.173 1.00 97.00 229 LEU A CA 1
ATOM 1851 C C . LEU A 1 229 ? 5.581 -11.315 -9.166 1.00 97.00 229 LEU A C 1
ATOM 1853 O O . LEU A 1 229 ? 5.391 -11.988 -8.153 1.00 97.00 229 LEU A O 1
ATOM 1857 N N . LEU A 1 230 ? 4.978 -11.558 -10.323 1.00 97.50 230 LEU A N 1
ATOM 1858 C CA . LEU A 1 230 ? 4.132 -12.716 -10.560 1.00 97.50 230 LEU A CA 1
ATOM 1859 C C . LEU A 1 230 ? 4.775 -13.595 -11.633 1.00 97.50 230 LEU A C 1
ATOM 1861 O O . LEU A 1 230 ? 5.234 -13.088 -12.652 1.00 97.50 230 LEU A O 1
ATOM 1865 N N . ALA A 1 231 ? 4.806 -14.904 -11.425 1.00 96.94 231 ALA A N 1
ATOM 1866 C CA . ALA A 1 231 ? 5.245 -15.870 -12.419 1.00 96.94 231 ALA A CA 1
ATOM 1867 C C . ALA A 1 231 ? 4.067 -16.294 -13.303 1.00 96.94 231 ALA A C 1
ATOM 1869 O O . ALA A 1 231 ? 3.046 -16.784 -12.810 1.00 96.94 231 ALA A O 1
ATOM 1870 N N . ASP A 1 232 ? 4.244 -16.163 -14.615 1.00 95.69 232 ASP A N 1
ATOM 1871 C CA . ASP A 1 232 ? 3.368 -16.763 -15.613 1.00 95.69 232 ASP A CA 1
ATOM 1872 C C . ASP A 1 232 ? 3.994 -18.064 -16.121 1.00 95.69 232 ASP A C 1
ATOM 1874 O O . ASP A 1 232 ? 4.885 -18.077 -16.971 1.00 95.69 232 ASP A O 1
ATOM 1878 N N . LYS A 1 233 ? 3.500 -19.192 -15.602 1.00 92.19 233 LYS A N 1
ATOM 1879 C CA . LYS A 1 233 ? 3.959 -20.530 -16.004 1.00 92.19 233 LYS A CA 1
ATOM 1880 C C . LYS A 1 233 ? 3.662 -20.858 -17.467 1.00 92.19 233 LYS A C 1
ATOM 1882 O O . LYS A 1 233 ? 4.324 -21.732 -18.017 1.00 92.19 233 LYS A O 1
ATOM 1887 N N . GLY A 1 234 ? 2.678 -20.200 -18.082 1.00 91.56 234 GLY A N 1
ATOM 1888 C CA . GLY A 1 234 ? 2.326 -20.420 -19.481 1.00 91.56 234 GLY A CA 1
ATOM 1889 C C . GLY A 1 234 ? 3.376 -19.853 -20.432 1.00 91.56 234 GLY A C 1
ATOM 1890 O O . GLY A 1 234 ? 3.759 -20.521 -21.390 1.00 91.56 234 GLY A O 1
ATOM 1891 N N . SER A 1 235 ? 3.869 -18.644 -20.150 1.00 92.44 235 SER A N 1
ATOM 1892 C CA . SER A 1 235 ? 4.912 -17.992 -20.953 1.00 92.44 235 SER A CA 1
ATOM 1893 C C . SER A 1 235 ? 6.338 -18.236 -20.448 1.00 92.44 235 SER A C 1
ATOM 1895 O O . SER A 1 235 ? 7.291 -18.016 -21.196 1.00 92.44 235 SER A O 1
ATOM 1897 N N . GLY A 1 236 ? 6.504 -18.676 -19.197 1.00 93.25 236 GLY A N 1
ATOM 1898 C CA . GLY A 1 236 ? 7.805 -18.782 -18.531 1.00 93.25 236 GLY A CA 1
ATOM 1899 C C . GLY A 1 236 ? 8.422 -17.426 -18.169 1.00 93.25 236 GLY A C 1
ATOM 1900 O O . GLY A 1 236 ? 9.611 -17.371 -17.865 1.00 93.25 236 GLY A O 1
ATOM 1901 N N . ARG A 1 237 ? 7.639 -16.341 -18.227 1.00 95.50 237 ARG A N 1
ATOM 1902 C CA . ARG A 1 237 ? 8.068 -14.966 -17.938 1.00 95.50 237 ARG A CA 1
ATOM 1903 C C . ARG A 1 237 ? 7.516 -14.477 -16.603 1.00 95.50 237 ARG A C 1
ATOM 1905 O O . ARG A 1 237 ? 6.570 -15.042 -16.050 1.00 95.50 237 ARG A O 1
ATOM 1912 N N . TYR A 1 238 ? 8.088 -13.384 -16.115 1.00 96.88 238 TYR A N 1
ATOM 1913 C CA . TYR A 1 238 ? 7.571 -12.655 -14.966 1.00 96.88 238 TYR A CA 1
ATOM 1914 C C . TYR A 1 238 ? 6.712 -11.472 -15.401 1.00 96.88 238 TYR A C 1
ATOM 1916 O O . TYR A 1 238 ? 6.935 -10.850 -16.436 1.00 96.88 238 TYR A O 1
ATOM 1924 N N . ILE A 1 239 ? 5.740 -11.139 -14.566 1.00 97.00 239 ILE A N 1
ATOM 1925 C CA . ILE A 1 239 ? 4.926 -9.937 -14.649 1.00 97.00 239 ILE A CA 1
ATOM 1926 C C . ILE A 1 239 ? 5.331 -9.051 -13.480 1.00 97.00 239 ILE A C 1
ATOM 1928 O O . ILE A 1 239 ? 5.302 -9.488 -12.329 1.00 97.00 239 ILE A O 1
ATOM 1932 N N . LEU A 1 240 ? 5.704 -7.809 -13.774 1.00 95.75 240 LEU A N 1
ATOM 1933 C CA . LEU A 1 240 ? 6.041 -6.827 -12.752 1.00 95.75 240 LEU A CA 1
ATOM 1934 C C . LEU A 1 240 ? 4.830 -5.951 -12.425 1.00 95.75 240 LEU A C 1
ATOM 1936 O O . LEU A 1 240 ? 4.122 -5.483 -13.316 1.00 95.75 240 LEU A O 1
ATOM 1940 N N . VAL A 1 241 ? 4.618 -5.700 -11.138 1.00 97.38 241 VAL A N 1
ATOM 1941 C CA . VAL A 1 241 ? 3.543 -4.842 -10.640 1.00 97.38 241 VAL A CA 1
ATOM 1942 C C . VAL A 1 241 ? 4.141 -3.818 -9.671 1.00 97.38 241 VAL A C 1
ATOM 1944 O O . VAL A 1 241 ? 4.551 -4.188 -8.571 1.00 97.38 241 VAL A O 1
ATOM 1947 N N . PRO A 1 242 ? 4.243 -2.530 -10.040 1.00 96.25 242 PRO A N 1
ATOM 1948 C CA . PRO A 1 242 ? 4.862 -1.522 -9.188 1.00 96.25 242 PRO A CA 1
ATOM 1949 C C . PRO A 1 242 ? 4.029 -1.221 -7.941 1.00 96.25 242 PRO A C 1
ATOM 1951 O O . PRO A 1 242 ? 2.797 -1.210 -7.989 1.00 96.25 242 PRO A O 1
ATOM 1954 N N . TYR A 1 243 ? 4.710 -0.907 -6.841 1.00 94.50 243 TYR A N 1
ATOM 1955 C CA . TYR A 1 243 ? 4.096 -0.412 -5.608 1.00 94.50 243 TYR A CA 1
ATOM 1956 C C . TYR A 1 243 ? 5.088 0.465 -4.826 1.00 94.50 243 TYR A C 1
ATOM 1958 O O . TYR A 1 243 ? 6.234 0.606 -5.235 1.00 94.50 243 TYR A O 1
ATOM 1966 N N . ASP A 1 244 ? 4.646 1.033 -3.698 1.00 91.56 244 ASP A N 1
ATOM 1967 C CA . ASP A 1 244 ? 5.455 1.909 -2.824 1.00 91.56 244 ASP A CA 1
ATOM 1968 C C . ASP A 1 244 ? 5.930 3.183 -3.547 1.00 91.56 244 ASP A C 1
ATOM 1970 O O . ASP A 1 244 ? 7.095 3.376 -3.887 1.00 91.56 244 ASP A O 1
ATOM 1974 N N . PHE A 1 245 ? 4.972 4.063 -3.846 1.00 95.19 245 PHE A N 1
ATOM 1975 C CA . PHE A 1 245 ? 5.214 5.290 -4.613 1.00 95.19 245 PHE A CA 1
ATOM 1976 C C . PHE A 1 245 ? 5.497 6.516 -3.744 1.00 95.19 245 PHE A C 1
ATOM 1978 O O . PHE A 1 245 ? 5.521 7.638 -4.243 1.00 95.19 245 PHE A O 1
ATOM 1985 N N . ASP A 1 246 ? 5.695 6.339 -2.446 1.00 90.75 246 ASP A N 1
ATOM 1986 C CA . ASP A 1 246 ? 5.836 7.437 -1.496 1.00 90.75 246 ASP A CA 1
ATOM 1987 C C . ASP A 1 246 ? 7.117 8.256 -1.686 1.00 90.75 246 ASP A C 1
ATOM 1989 O O . ASP A 1 246 ? 7.132 9.459 -1.421 1.00 90.75 246 ASP A O 1
ATOM 1993 N N . PHE A 1 247 ? 8.161 7.623 -2.224 1.00 92.75 247 PHE A N 1
ATOM 1994 C CA . PHE A 1 247 ? 9.410 8.270 -2.635 1.00 92.75 247 PHE A CA 1
ATOM 1995 C C . PHE A 1 247 ? 9.334 8.948 -4.011 1.00 92.75 247 PHE A C 1
ATOM 1997 O O . PHE A 1 247 ? 10.297 9.591 -4.439 1.00 92.75 247 PHE A O 1
ATOM 2004 N N . ALA A 1 248 ? 8.203 8.857 -4.717 1.00 96.06 248 ALA A N 1
ATOM 2005 C CA . ALA A 1 248 ? 8.032 9.562 -5.977 1.00 96.06 248 ALA A CA 1
ATOM 2006 C C . ALA A 1 248 ? 8.012 11.080 -5.751 1.00 96.06 248 ALA A C 1
ATOM 2008 O O . ALA A 1 248 ? 7.298 11.597 -4.886 1.00 96.06 248 ALA A O 1
ATOM 2009 N N . GLY A 1 249 ? 8.725 11.824 -6.600 1.00 95.81 249 GLY A N 1
ATOM 2010 C CA . GLY A 1 249 ? 8.691 13.288 -6.571 1.00 95.81 249 GLY A CA 1
ATOM 2011 C C . GLY A 1 249 ? 7.285 13.878 -6.726 1.00 95.81 249 GLY A C 1
ATOM 2012 O O . GLY A 1 249 ? 7.019 14.958 -6.212 1.00 95.81 249 GLY A O 1
ATOM 2013 N N . PHE A 1 250 ? 6.367 13.158 -7.380 1.00 95.94 250 PHE A N 1
ATOM 2014 C CA . PHE A 1 250 ? 4.957 13.538 -7.479 1.00 95.94 250 PHE A CA 1
ATOM 2015 C C . PHE A 1 250 ? 4.248 13.586 -6.111 1.00 95.94 250 PHE A C 1
ATOM 2017 O O . PHE A 1 250 ? 3.469 14.508 -5.856 1.00 95.94 250 PHE A O 1
ATOM 2024 N N . VAL A 1 251 ? 4.546 12.643 -5.207 1.00 95.00 251 VAL A N 1
ATOM 2025 C CA . VAL A 1 251 ? 4.009 12.641 -3.832 1.00 95.00 251 VAL A CA 1
ATOM 2026 C C . VAL A 1 251 ? 4.638 13.760 -3.012 1.00 95.00 251 VAL A C 1
ATOM 2028 O O . VAL A 1 251 ? 3.930 14.442 -2.274 1.00 95.00 251 VAL A O 1
ATOM 2031 N N . ASN A 1 252 ? 5.947 13.981 -3.183 1.00 92.75 252 ASN A N 1
ATOM 2032 C CA . ASN A 1 252 ? 6.718 14.981 -2.444 1.00 92.75 252 ASN A CA 1
ATOM 2033 C C . ASN A 1 252 ? 6.556 14.824 -0.917 1.00 92.75 252 ASN A C 1
ATOM 2035 O O . ASN A 1 252 ? 6.255 15.778 -0.190 1.00 92.75 252 ASN A O 1
ATOM 2039 N N . ALA A 1 253 ? 6.696 13.587 -0.432 1.00 90.81 253 ALA A N 1
ATOM 2040 C CA . ALA A 1 253 ? 6.662 13.304 0.995 1.00 90.81 253 ALA A CA 1
ATOM 2041 C C . ALA A 1 253 ? 7.844 13.977 1.706 1.00 90.81 253 ALA A C 1
ATOM 2043 O O . ALA A 1 253 ? 8.978 13.906 1.242 1.00 90.81 253 ALA A O 1
ATOM 2044 N N . SER A 1 254 ? 7.593 14.613 2.851 1.00 88.19 254 SER A N 1
ATOM 2045 C CA . SER A 1 254 ? 8.608 15.384 3.590 1.00 88.19 254 SER A CA 1
ATOM 2046 C C . SER A 1 254 ? 9.768 14.532 4.114 1.00 88.19 254 SER A C 1
ATOM 2048 O O . SER A 1 254 ? 10.871 15.042 4.282 1.00 88.19 254 SER A O 1
ATOM 2050 N N . TYR A 1 255 ? 9.528 13.244 4.362 1.00 88.50 255 TYR A N 1
ATOM 2051 C CA . TYR A 1 255 ? 10.552 12.284 4.779 1.00 88.50 255 TYR A CA 1
ATOM 2052 C C . TYR A 1 255 ? 11.295 11.632 3.607 1.00 88.50 255 TYR A C 1
ATOM 2054 O O . TYR A 1 255 ? 12.287 10.938 3.838 1.00 88.50 255 TYR A O 1
ATOM 2062 N N . ALA A 1 256 ? 10.806 11.778 2.370 1.00 90.69 256 ALA A N 1
ATOM 2063 C CA . ALA A 1 256 ? 11.472 11.198 1.216 1.00 90.69 256 ALA A CA 1
ATOM 2064 C C . ALA A 1 256 ? 12.767 11.969 0.949 1.00 90.69 256 ALA A C 1
ATOM 2066 O O . ALA A 1 256 ? 12.825 13.195 1.040 1.00 90.69 256 ALA A O 1
ATOM 2067 N N . ILE A 1 257 ? 13.821 11.237 0.610 1.00 90.62 257 ILE A N 1
ATOM 2068 C CA . ILE A 1 257 ? 15.116 11.815 0.257 1.00 90.62 257 ILE A CA 1
ATOM 2069 C C . ILE A 1 257 ? 15.481 11.412 -1.172 1.00 90.62 257 ILE A C 1
ATOM 2071 O O . ILE A 1 257 ? 15.129 10.308 -1.595 1.00 90.62 257 ILE A O 1
ATOM 2075 N N . PRO A 1 258 ? 16.172 12.279 -1.936 1.00 89.44 258 PRO A N 1
ATOM 2076 C CA . PRO A 1 258 ? 16.608 11.928 -3.281 1.00 89.44 258 PRO A CA 1
ATOM 2077 C C . PRO A 1 258 ? 17.518 10.700 -3.248 1.00 89.44 258 PRO A C 1
ATOM 2079 O O . PRO A 1 258 ? 18.344 10.565 -2.344 1.00 89.44 258 PRO A O 1
ATOM 2082 N N . ASN A 1 259 ? 17.385 9.819 -4.242 1.00 86.69 259 ASN A N 1
ATOM 2083 C CA . ASN A 1 259 ? 18.207 8.617 -4.310 1.00 86.69 259 ASN A CA 1
ATOM 2084 C C . ASN A 1 259 ? 19.707 9.003 -4.416 1.00 86.69 259 ASN A C 1
ATOM 2086 O O . ASN A 1 259 ? 20.098 9.666 -5.391 1.00 86.69 259 ASN A O 1
ATOM 2090 N N . PRO A 1 260 ? 20.547 8.618 -3.430 1.00 85.31 260 PRO A N 1
ATOM 2091 C CA . PRO A 1 260 ? 21.947 9.031 -3.372 1.00 85.31 260 PRO A CA 1
ATOM 2092 C C . PRO A 1 260 ? 22.795 8.426 -4.495 1.00 85.31 260 PRO A C 1
ATOM 2094 O O . PRO A 1 260 ? 23.772 9.053 -4.912 1.00 85.31 260 PRO A O 1
ATOM 2097 N N . ASP A 1 261 ? 22.398 7.272 -5.040 1.00 87.12 261 ASP A N 1
ATOM 2098 C CA . ASP A 1 261 ? 23.137 6.563 -6.092 1.00 87.12 261 ASP A CA 1
ATOM 2099 C C . ASP A 1 261 ? 23.235 7.397 -7.378 1.00 87.12 261 ASP A C 1
ATOM 2101 O O . ASP A 1 261 ? 24.202 7.296 -8.135 1.00 87.12 261 ASP A O 1
ATOM 2105 N N . PHE A 1 262 ? 22.264 8.288 -7.596 1.00 88.25 262 PHE A N 1
ATOM 2106 C CA . PHE A 1 262 ? 22.176 9.133 -8.786 1.00 88.25 262 PHE A CA 1
ATOM 2107 C C . PHE A 1 262 ? 22.574 10.594 -8.540 1.00 88.25 262 PHE A C 1
ATOM 2109 O O . PHE A 1 262 ? 22.428 11.425 -9.437 1.00 88.25 262 PHE A O 1
ATOM 2116 N N . LYS A 1 263 ? 23.094 10.925 -7.346 1.00 87.69 263 LYS A N 1
ATOM 2117 C CA . LYS A 1 263 ? 23.561 12.280 -6.977 1.00 87.69 263 LYS A CA 1
ATOM 2118 C C . LYS A 1 263 ? 22.512 13.378 -7.217 1.00 87.69 263 LYS A C 1
ATOM 2120 O O . LYS A 1 263 ? 22.843 14.499 -7.617 1.00 87.69 263 LYS A O 1
ATOM 2125 N N . LEU A 1 264 ? 21.244 13.052 -6.984 1.00 89.31 264 LEU A N 1
ATOM 2126 C CA . LEU A 1 264 ? 20.134 13.985 -7.142 1.00 89.31 264 LEU A CA 1
ATOM 2127 C C . LEU A 1 264 ? 20.164 15.033 -6.027 1.00 89.31 264 LEU A C 1
ATOM 2129 O O . LEU A 1 264 ? 20.441 14.730 -4.869 1.00 89.31 264 LEU A O 1
ATOM 2133 N N . LYS A 1 265 ? 19.877 16.283 -6.387 1.00 88.62 265 LYS A N 1
ATOM 2134 C CA . LYS A 1 265 ? 19.881 17.440 -5.481 1.00 88.62 265 LYS A CA 1
ATOM 2135 C C . LYS A 1 265 ? 18.520 17.699 -4.842 1.00 88.62 265 LYS A C 1
ATOM 2137 O O . LYS A 1 265 ? 18.458 18.332 -3.795 1.00 88.62 265 LYS A O 1
ATOM 2142 N N . SER A 1 266 ? 17.438 17.253 -5.474 1.00 89.25 266 SER A N 1
ATOM 2143 C CA . SER A 1 266 ? 16.073 17.445 -4.982 1.00 89.25 266 SER A CA 1
ATOM 2144 C C . SER A 1 266 ? 15.170 16.286 -5.389 1.00 89.25 266 SER A C 1
ATOM 2146 O O . SER A 1 266 ? 15.427 15.604 -6.386 1.00 89.25 266 SER A O 1
ATOM 2148 N N . LEU A 1 267 ? 14.085 16.086 -4.635 1.00 88.94 267 LEU A N 1
ATOM 2149 C CA . LEU A 1 267 ? 13.015 15.175 -5.036 1.00 88.94 267 LEU A CA 1
ATOM 2150 C C . LEU A 1 267 ? 12.419 15.626 -6.377 1.00 88.94 267 LEU A C 1
ATOM 2152 O O . LEU A 1 267 ? 12.400 16.815 -6.699 1.00 88.94 267 LEU A O 1
ATOM 2156 N N . GLY A 1 268 ? 11.973 14.662 -7.182 1.00 85.38 268 GLY A N 1
ATOM 2157 C CA . GLY A 1 268 ? 11.380 14.915 -8.498 1.00 85.38 268 GLY A CA 1
ATOM 2158 C C . GLY A 1 268 ? 12.370 15.155 -9.636 1.00 85.38 268 GLY A C 1
ATOM 2159 O O . GLY A 1 268 ? 11.941 15.180 -10.790 1.00 85.38 268 GLY A O 1
ATOM 2160 N N . GLN A 1 269 ? 13.680 15.254 -9.368 1.00 92.12 269 GLN A N 1
ATOM 2161 C CA . GLN A 1 269 ? 14.664 15.083 -10.438 1.00 92.12 269 GLN A CA 1
ATOM 2162 C C . GLN A 1 269 ? 14.541 13.672 -11.013 1.00 92.12 269 GLN A C 1
ATOM 2164 O O . GLN A 1 269 ? 14.503 12.681 -10.283 1.00 92.12 269 GLN A O 1
ATOM 2169 N N . ARG A 1 270 ? 14.437 13.594 -12.339 1.00 93.50 270 ARG A N 1
ATOM 2170 C CA . ARG A 1 270 ? 14.061 12.369 -13.038 1.00 93.50 270 ARG A CA 1
ATOM 2171 C C . ARG A 1 270 ? 15.299 11.691 -13.605 1.00 93.50 270 ARG A C 1
ATOM 2173 O O . ARG A 1 270 ? 16.097 12.329 -14.288 1.00 93.50 270 ARG A O 1
ATOM 2180 N N . VAL A 1 271 ? 15.415 10.391 -13.370 1.00 92.38 271 VAL A N 1
ATOM 2181 C CA . VAL A 1 271 ? 16.433 9.531 -13.977 1.00 92.38 271 VAL A CA 1
ATOM 2182 C C . VAL A 1 271 ? 15.704 8.393 -14.661 1.00 92.38 271 VAL A C 1
ATOM 2184 O O . VAL A 1 271 ? 14.845 7.756 -14.055 1.00 92.38 271 VAL A O 1
ATOM 2187 N N . TYR A 1 272 ? 15.993 8.173 -15.940 1.00 92.00 272 TYR A N 1
ATOM 2188 C CA . TYR A 1 272 ? 15.404 7.058 -16.670 1.00 92.00 272 TYR A CA 1
ATOM 2189 C C . TYR A 1 272 ? 16.158 5.776 -16.312 1.00 92.00 272 TYR A C 1
ATOM 2191 O O . TYR A 1 272 ? 17.355 5.679 -16.573 1.00 92.00 272 TYR A O 1
ATOM 2199 N N . LEU A 1 273 ? 15.463 4.812 -15.702 1.00 89.06 273 LEU A N 1
ATOM 2200 C CA . LEU A 1 273 ? 16.051 3.545 -15.244 1.00 89.06 273 LEU A CA 1
ATOM 2201 C C . LEU A 1 273 ? 15.674 2.343 -16.130 1.00 89.06 273 LEU A C 1
ATOM 2203 O O . LEU A 1 273 ? 16.156 1.240 -15.897 1.00 89.06 273 LEU A O 1
ATOM 2207 N N . GLY A 1 274 ? 14.883 2.552 -17.188 1.00 78.50 274 GLY A N 1
ATOM 2208 C CA . GLY A 1 274 ? 14.443 1.505 -18.129 1.00 78.50 274 GLY A CA 1
ATOM 2209 C C . GLY A 1 274 ? 15.506 1.035 -19.110 1.00 78.50 274 GLY A C 1
ATOM 2210 O O . GLY A 1 274 ? 15.194 0.425 -20.120 1.00 78.50 274 GLY A O 1
ATOM 2211 N N . GLY A 1 275 ? 16.771 1.358 -18.861 1.00 65.69 275 GLY A N 1
ATOM 2212 C CA . GLY A 1 275 ? 17.842 1.034 -19.782 1.00 65.69 275 GLY A CA 1
ATOM 2213 C C . GLY A 1 275 ? 19.207 1.250 -19.166 1.00 65.69 275 GLY A C 1
ATOM 2214 O O . GLY A 1 275 ? 19.787 2.325 -19.296 1.00 65.69 275 GLY A O 1
ATOM 2215 N N . GLN A 1 276 ? 19.781 0.196 -18.598 1.00 52.16 276 GLN A N 1
ATOM 2216 C CA . GLN A 1 276 ? 21.228 0.041 -18.668 1.00 52.16 276 GLN A CA 1
ATOM 2217 C C . GLN A 1 276 ? 21.563 -0.921 -19.816 1.00 52.16 276 GLN A C 1
ATOM 2219 O O . GLN A 1 276 ? 21.344 -2.120 -19.663 1.00 52.16 276 GLN A O 1
ATOM 2224 N N . PRO A 1 277 ? 22.133 -0.462 -20.950 1.00 46.88 277 PRO A N 1
ATOM 2225 C CA . PRO A 1 277 ? 22.202 0.900 -21.488 1.00 46.88 277 PRO A CA 1
ATOM 2226 C C . PRO A 1 277 ? 21.684 0.999 -22.943 1.00 46.88 277 PRO A C 1
ATOM 2228 O O . PRO A 1 277 ? 22.233 0.381 -23.855 1.00 46.88 277 PRO A O 1
ATOM 2231 N N . LEU A 1 278 ? 20.746 1.916 -23.210 1.00 42.84 278 LEU A N 1
ATOM 2232 C CA . LEU A 1 278 ? 20.570 2.486 -24.562 1.00 42.84 278 LEU A CA 1
ATOM 2233 C C . LEU A 1 278 ? 21.615 3.576 -24.883 1.00 42.84 278 LEU A C 1
ATOM 2235 O O . LEU A 1 278 ? 21.658 4.081 -25.997 1.00 42.84 278 LEU A O 1
ATOM 2239 N N . LEU A 1 279 ? 22.515 3.888 -23.942 1.00 42.25 279 LEU A N 1
ATOM 2240 C CA . LEU A 1 279 ? 23.655 4.791 -24.150 1.00 42.25 279 LEU A CA 1
ATOM 2241 C C . LEU A 1 279 ? 24.924 4.091 -24.675 1.00 42.25 279 LEU A C 1
ATOM 2243 O O . LEU A 1 279 ? 25.924 4.762 -24.891 1.00 42.25 279 LEU A O 1
ATOM 2247 N N . ASN A 1 280 ? 24.898 2.768 -24.896 1.00 38.06 280 ASN A N 1
ATOM 2248 C CA . ASN A 1 280 ? 26.055 2.000 -25.386 1.00 38.06 280 ASN A CA 1
ATOM 2249 C C . ASN A 1 280 ? 25.719 0.956 -26.464 1.00 38.06 280 ASN A C 1
ATOM 2251 O O . ASN A 1 280 ? 26.570 0.133 -26.803 1.00 38.06 280 ASN A O 1
ATOM 2255 N N . ARG A 1 281 ? 24.520 0.988 -27.061 1.00 37.75 281 ARG A N 1
ATOM 2256 C CA . ARG A 1 281 ? 24.361 0.346 -28.370 1.00 37.75 281 ARG A CA 1
ATOM 2257 C C . ARG A 1 281 ? 25.019 1.280 -29.386 1.00 37.75 281 ARG A C 1
ATOM 2259 O O . ARG A 1 281 ? 24.520 2.394 -29.544 1.00 37.75 281 ARG A O 1
ATOM 2266 N N . PRO A 1 282 ? 26.117 0.898 -30.070 1.00 38.50 282 PRO A N 1
ATOM 2267 C CA . PRO A 1 282 ? 26.451 1.606 -31.291 1.00 38.50 282 PRO A CA 1
ATOM 2268 C C . PRO A 1 282 ? 25.200 1.516 -32.164 1.00 38.50 282 PRO A C 1
ATOM 2270 O O . PRO A 1 282 ? 24.740 0.413 -32.468 1.00 38.50 282 PRO A O 1
ATOM 2273 N N . GLY A 1 283 ? 24.612 2.665 -32.510 1.00 43.78 283 GLY A N 1
ATOM 2274 C CA . GLY A 1 283 ? 23.602 2.708 -33.562 1.00 43.78 283 GLY A CA 1
ATOM 2275 C C . GLY A 1 283 ? 24.140 1.991 -34.807 1.00 43.78 283 GLY A C 1
ATOM 2276 O O . GLY A 1 283 ? 25.360 1.789 -34.909 1.00 43.78 283 GLY A O 1
ATOM 2277 N N . PRO A 1 284 ? 23.276 1.577 -35.748 1.00 45.97 284 PRO A N 1
ATOM 2278 C CA . PRO A 1 284 ? 23.742 0.950 -36.978 1.00 45.97 284 PRO A CA 1
ATOM 2279 C C . PRO A 1 284 ? 24.882 1.794 -37.549 1.00 45.97 284 PRO A C 1
ATOM 2281 O O . PRO A 1 284 ? 24.734 2.997 -37.771 1.00 45.97 284 PRO A O 1
ATOM 2284 N N . ARG A 1 285 ? 26.066 1.181 -37.682 1.00 44.06 285 ARG A N 1
ATOM 2285 C CA . ARG A 1 285 ? 27.239 1.846 -38.248 1.00 44.06 285 ARG A CA 1
ATOM 2286 C C . ARG A 1 285 ? 26.948 2.076 -39.723 1.00 44.06 285 ARG A C 1
ATOM 2288 O O . ARG A 1 285 ? 27.276 1.242 -40.560 1.00 44.06 285 ARG A O 1
ATOM 2295 N N . CYS A 1 286 ? 26.307 3.194 -40.034 1.00 43.97 286 CYS A N 1
ATOM 2296 C CA . CYS A 1 286 ? 26.127 3.615 -41.408 1.00 43.97 286 CYS A CA 1
ATOM 2297 C C . CYS A 1 286 ? 27.496 4.078 -41.920 1.00 43.97 286 CYS A C 1
ATOM 2299 O O . CYS A 1 286 ? 28.037 5.099 -41.494 1.00 43.97 286 CYS A O 1
ATOM 2301 N N . SER A 1 287 ? 28.097 3.272 -42.797 1.00 49.34 287 SER A N 1
ATOM 2302 C CA . SER A 1 287 ? 29.240 3.716 -43.589 1.00 49.34 287 SER A CA 1
ATOM 2303 C C . SER A 1 287 ? 28.734 4.683 -44.670 1.00 49.34 287 SER A C 1
ATOM 2305 O O . SER A 1 287 ? 27.625 4.482 -45.171 1.00 49.34 287 SER A O 1
ATOM 2307 N N . PRO A 1 288 ? 29.526 5.676 -45.114 1.00 51.22 288 PRO A N 1
ATOM 2308 C CA . PRO A 1 288 ? 29.128 6.600 -46.184 1.00 51.22 288 PRO A CA 1
ATOM 2309 C C . PRO A 1 288 ? 28.804 5.932 -47.534 1.00 51.22 288 PRO A C 1
ATOM 2311 O O . PRO A 1 288 ? 28.478 6.628 -48.490 1.00 51.22 288 PRO A O 1
ATOM 2314 N N . LYS A 1 289 ? 28.957 4.605 -47.654 1.00 51.81 289 LYS A N 1
ATOM 2315 C CA . LYS A 1 289 ? 28.895 3.862 -48.917 1.00 51.81 289 LYS A CA 1
ATOM 2316 C C . LYS A 1 289 ? 27.787 2.802 -48.989 1.00 51.81 289 LYS A C 1
ATOM 2318 O O . LYS A 1 289 ? 27.756 2.062 -49.967 1.00 51.81 289 LYS A O 1
ATOM 2323 N N . SER A 1 290 ? 26.884 2.698 -48.010 1.00 49.44 290 SER A N 1
ATOM 2324 C CA . SER A 1 290 ? 25.854 1.641 -48.019 1.00 49.44 290 SER A CA 1
ATOM 2325 C C . SER A 1 290 ? 24.596 2.000 -47.210 1.00 49.44 290 SER A C 1
ATOM 2327 O O . SER A 1 290 ? 24.745 2.514 -46.099 1.00 49.44 290 SER A O 1
ATOM 2329 N N . PRO A 1 291 ? 23.372 1.697 -47.700 1.00 41.78 291 PRO A N 1
ATOM 2330 C CA . PRO A 1 291 ? 22.146 1.906 -46.936 1.00 41.78 291 PRO A CA 1
ATOM 2331 C C . PRO A 1 291 ? 22.067 0.949 -45.741 1.00 41.78 291 PRO A C 1
ATOM 2333 O O . PRO A 1 291 ? 22.451 -0.217 -45.831 1.00 41.78 291 PRO A O 1
ATOM 2336 N N . CYS A 1 292 ? 21.577 1.464 -44.616 1.00 42.41 292 CYS A N 1
ATOM 2337 C CA . CYS A 1 292 ? 21.457 0.724 -43.366 1.00 42.41 292 CYS A CA 1
ATOM 2338 C C . CYS A 1 292 ? 20.287 -0.274 -43.447 1.00 42.41 292 CYS A C 1
ATOM 2340 O O . CYS A 1 292 ? 19.131 0.124 -43.552 1.00 42.41 292 CYS A O 1
ATOM 2342 N N . LEU A 1 293 ? 20.606 -1.573 -43.441 1.00 40.62 293 LEU A N 1
ATOM 2343 C CA . LEU A 1 293 ? 19.631 -2.662 -43.362 1.00 40.62 293 LEU A CA 1
ATOM 2344 C C . LEU A 1 293 ? 19.192 -2.842 -41.906 1.00 40.62 293 LEU A C 1
ATOM 2346 O O . LEU A 1 293 ? 20.030 -2.969 -41.013 1.00 40.62 293 LEU A O 1
ATOM 2350 N N . SER A 1 294 ? 17.880 -2.843 -41.683 1.00 37.00 294 SER A N 1
ATOM 2351 C CA . SER A 1 294 ? 17.261 -3.203 -40.409 1.00 37.00 294 SER A CA 1
ATOM 2352 C C . SER A 1 294 ? 17.422 -4.703 -40.157 1.00 37.00 294 SER A C 1
ATOM 2354 O O . SER A 1 294 ? 17.043 -5.503 -41.014 1.00 37.00 294 SER A O 1
ATOM 2356 N N . THR A 1 295 ? 17.966 -5.073 -39.001 1.00 41.56 295 THR A N 1
ATOM 2357 C CA . THR A 1 295 ? 17.715 -6.383 -38.379 1.00 41.56 295 THR A CA 1
ATOM 2358 C C . THR A 1 295 ? 16.417 -6.333 -37.604 1.00 41.56 295 THR A C 1
ATOM 2360 O O . THR A 1 295 ? 16.278 -5.342 -36.848 1.00 41.56 295 THR A O 1
#

Mean predicted aligned error: 9.3 Å

Solvent-accessible surface area (backbone atoms only — not comparable to full-atom values): 17056 Å² total; per-residue (Å²): 143,81,86,85,83,78,84,83,81,79,80,80,76,80,80,64,88,67,86,70,86,84,66,45,39,60,63,64,76,65,62,45,84,91,50,81,41,63,36,36,41,35,29,56,59,66,63,47,59,72,39,42,81,48,71,59,68,37,72,32,34,40,32,35,69,41,99,84,72,48,73,46,74,39,65,24,38,43,24,48,38,61,84,64,47,32,75,74,31,82,43,48,26,37,34,39,38,40,53,44,68,58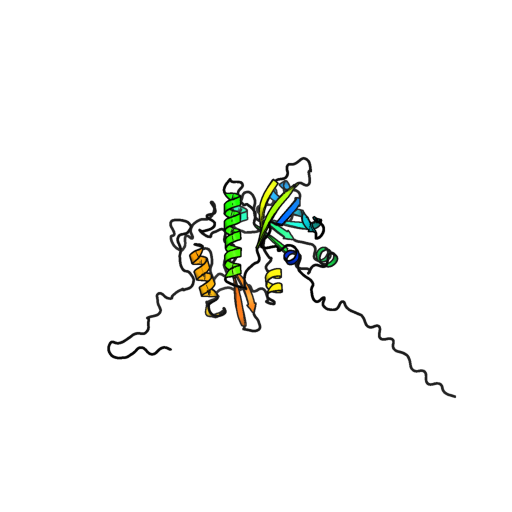,33,45,75,73,59,24,40,67,62,38,59,39,36,34,47,47,50,27,49,100,52,96,56,24,60,57,32,51,50,40,40,52,48,51,42,53,54,47,45,75,75,36,91,63,44,58,57,62,28,54,26,42,37,36,42,36,48,74,53,82,86,55,77,72,48,72,46,55,32,34,46,31,61,28,72,69,55,51,21,61,75,70,74,37,40,83,47,90,73,64,69,47,55,72,85,48,36,58,85,63,53,55,47,54,50,24,51,49,32,28,75,40,12,31,68,75,61,37,60,46,69,41,36,51,42,49,41,30,37,36,81,89,80,73,30,40,44,73,24,68,48,79,55,56,63,13,25,67,27,58,40,90,86,48,73,44,52,70,94,73,71,49,90,45,71,43,64,64,56,77,72,60,50,93,57,78,86,70,58,80,65,85,83,64,52,102,84,55,86,80,78,85,130

Nearest PDB structures (foldseek):
  7aw4-assembly1_A  TM=3.624E-01  e=7.269E-02  Homo sapiens
  5u6c-assembly1_A  TM=2.851E-01  e=6.854E-02  Homo sapiens
  9bhi-assembly1_A  TM=3.429E-01  e=3.762E-01  Homo sapiens
  7o2y-assembly1_AAA  TM=3.493E-01  e=2.322E+00  Sander vitreus